Protein AF-A0A951E7Y8-F1 (afdb_monomer)

Structure (mmCIF, N/CA/C/O backbone):
data_AF-A0A951E7Y8-F1
#
_entry.id   AF-A0A951E7Y8-F1
#
loop_
_atom_site.group_PDB
_atom_site.id
_atom_site.type_symbol
_atom_site.label_atom_id
_atom_site.label_alt_id
_atom_site.label_comp_id
_atom_site.label_asym_id
_atom_site.label_entity_id
_atom_site.label_seq_id
_atom_site.pdbx_PDB_ins_code
_atom_site.Cartn_x
_atom_site.Cartn_y
_atom_site.Cartn_z
_atom_site.occupancy
_atom_site.B_iso_or_equiv
_atom_site.auth_seq_id
_atom_site.auth_comp_id
_atom_site.auth_asym_id
_atom_site.auth_atom_id
_atom_site.pdbx_PDB_model_num
ATOM 1 N N . MET A 1 1 ? 24.933 -18.096 -9.724 1.00 49.69 1 MET A N 1
ATOM 2 C CA . MET A 1 1 ? 23.967 -16.976 -9.674 1.00 49.69 1 MET A CA 1
ATOM 3 C C . MET A 1 1 ? 22.580 -17.485 -9.248 1.00 49.69 1 MET A C 1
ATOM 5 O O . MET A 1 1 ? 21.662 -17.447 -10.044 1.00 49.69 1 MET A O 1
ATOM 9 N N . GLY A 1 2 ? 22.419 -17.989 -8.014 1.00 56.19 2 GLY A N 1
ATOM 10 C CA . GLY A 1 2 ? 21.143 -18.559 -7.517 1.00 56.19 2 GLY A CA 1
ATOM 11 C C . GLY A 1 2 ? 20.686 -18.006 -6.159 1.00 56.19 2 GLY A C 1
ATOM 12 O O . GLY A 1 2 ? 19.796 -18.555 -5.524 1.00 56.19 2 GLY A O 1
ATOM 13 N N . GLY A 1 3 ? 21.329 -16.939 -5.671 1.00 62.78 3 GLY A N 1
ATOM 14 C CA . GLY A 1 3 ? 21.137 -16.443 -4.305 1.00 62.78 3 GLY A CA 1
ATOM 15 C C . GLY A 1 3 ? 20.035 -15.396 -4.125 1.00 62.78 3 GLY A C 1
ATOM 16 O O . GLY A 1 3 ? 19.672 -15.129 -2.991 1.00 62.78 3 GLY A O 1
ATOM 17 N N . ALA A 1 4 ? 19.508 -14.787 -5.189 1.00 76.19 4 ALA A N 1
ATOM 18 C CA . ALA A 1 4 ? 18.469 -13.753 -5.067 1.00 76.19 4 ALA A CA 1
ATOM 19 C C . ALA A 1 4 ? 17.049 -14.308 -5.266 1.00 76.19 4 ALA A C 1
ATOM 21 O O . ALA A 1 4 ? 16.083 -13.759 -4.743 1.00 76.19 4 ALA A O 1
ATOM 22 N N . GLU A 1 5 ? 16.917 -15.424 -5.985 1.00 86.62 5 GLU A N 1
ATOM 23 C CA . GLU A 1 5 ? 15.614 -15.971 -6.363 1.00 86.62 5 GLU A CA 1
ATOM 24 C C . GLU A 1 5 ? 14.845 -16.535 -5.160 1.00 86.62 5 GLU A C 1
ATOM 26 O O . GLU A 1 5 ? 13.651 -16.291 -5.012 1.00 86.62 5 GLU A O 1
ATOM 31 N N . TRP A 1 6 ? 15.523 -17.220 -4.233 1.00 89.56 6 TRP A N 1
ATOM 32 C CA . TRP A 1 6 ? 14.861 -17.762 -3.041 1.00 89.56 6 TRP A CA 1
ATOM 33 C C . TRP A 1 6 ? 14.281 -16.661 -2.142 1.00 89.56 6 TRP A C 1
ATOM 35 O O . TRP A 1 6 ? 13.209 -16.848 -1.572 1.00 89.56 6 TRP A O 1
ATOM 45 N N . VAL A 1 7 ? 14.947 -15.501 -2.045 1.00 87.81 7 VAL A N 1
ATOM 46 C CA . VAL A 1 7 ? 14.466 -14.348 -1.261 1.00 87.81 7 VAL A CA 1
ATOM 47 C C . VAL A 1 7 ? 13.130 -13.874 -1.818 1.00 87.81 7 VAL A C 1
ATOM 49 O O . VAL A 1 7 ? 12.181 -13.654 -1.067 1.00 87.81 7 VAL A O 1
ATOM 52 N N . HIS A 1 8 ? 13.043 -13.785 -3.143 1.00 89.00 8 HIS A N 1
ATOM 53 C CA . HIS A 1 8 ? 11.830 -13.416 -3.850 1.00 89.00 8 HIS A CA 1
ATOM 54 C C . HIS A 1 8 ? 10.674 -14.370 -3.511 1.00 89.00 8 HIS A C 1
ATOM 56 O O . HIS A 1 8 ? 9.619 -13.928 -3.054 1.00 89.00 8 HIS A O 1
ATOM 62 N N . TRP A 1 9 ? 10.892 -15.681 -3.634 1.00 92.88 9 TRP A N 1
ATOM 63 C CA . TRP A 1 9 ? 9.877 -16.687 -3.311 1.00 92.88 9 TRP A CA 1
ATOM 64 C C . TRP A 1 9 ? 9.439 -16.652 -1.844 1.00 92.88 9 TRP A C 1
ATOM 66 O O . TRP A 1 9 ? 8.253 -16.812 -1.553 1.00 92.88 9 TRP A O 1
ATOM 76 N N . VAL A 1 10 ? 10.364 -16.385 -0.916 1.00 93.06 10 VAL A N 1
ATOM 77 C CA . VAL A 1 10 ? 10.037 -16.216 0.506 1.00 93.06 10 VAL A CA 1
ATOM 78 C C . VAL A 1 10 ? 9.121 -15.010 0.714 1.00 93.06 10 VAL A C 1
ATOM 80 O O . VAL A 1 10 ? 8.080 -15.150 1.355 1.00 93.06 10 VAL A O 1
ATOM 83 N N . PHE A 1 11 ? 9.451 -13.844 0.151 1.00 92.12 11 PHE A N 1
ATOM 84 C CA . PHE A 1 11 ? 8.588 -12.665 0.268 1.00 92.12 11 PHE A CA 1
ATOM 85 C C . PHE A 1 11 ? 7.220 -12.884 -0.383 1.00 92.12 11 PHE A C 1
ATOM 87 O O . PHE A 1 11 ? 6.203 -12.567 0.233 1.00 92.12 11 PHE A O 1
ATOM 94 N N . ALA A 1 12 ? 7.177 -13.482 -1.576 1.00 93.94 12 ALA A N 1
ATOM 95 C CA . ALA A 1 12 ? 5.930 -13.815 -2.255 1.00 93.94 12 ALA A CA 1
ATOM 96 C C . ALA A 1 12 ? 5.050 -14.737 -1.395 1.00 93.94 12 ALA A C 1
ATOM 98 O O . ALA A 1 12 ? 3.864 -14.464 -1.208 1.00 93.94 12 ALA A O 1
ATOM 99 N N . GLY A 1 13 ? 5.636 -15.781 -0.797 1.00 95.38 13 GLY A N 1
ATOM 100 C CA . GLY A 1 13 ? 4.935 -16.690 0.112 1.00 95.38 13 GLY A CA 1
ATOM 101 C C . GLY A 1 13 ? 4.396 -15.984 1.359 1.00 95.38 13 GLY A C 1
ATOM 102 O O . GLY A 1 13 ? 3.241 -16.185 1.738 1.00 95.38 13 GLY A O 1
ATOM 103 N N . VAL A 1 14 ? 5.190 -15.097 1.965 1.00 95.81 14 VAL A N 1
ATOM 104 C CA . VAL A 1 14 ? 4.764 -14.292 3.120 1.00 95.81 14 VAL A CA 1
ATOM 105 C C . VAL A 1 14 ? 3.607 -13.356 2.749 1.00 95.81 14 VAL A C 1
ATOM 107 O O . VAL A 1 14 ? 2.625 -13.271 3.487 1.00 95.81 14 VAL A O 1
ATOM 110 N N . PHE A 1 15 ? 3.662 -12.692 1.594 1.00 95.56 15 PHE A N 1
ATOM 111 C CA . PHE A 1 15 ? 2.580 -11.821 1.127 1.00 95.56 15 PHE A CA 1
ATOM 112 C C . PHE A 1 15 ? 1.310 -12.579 0.739 1.00 95.56 15 PHE A C 1
ATOM 114 O O . PHE A 1 15 ? 0.202 -12.105 1.014 1.00 95.56 15 PHE A O 1
ATOM 121 N N . ALA A 1 16 ? 1.445 -13.777 0.173 1.00 96.19 16 ALA A N 1
ATOM 122 C CA . ALA A 1 16 ? 0.318 -14.663 -0.084 1.00 96.19 16 ALA A CA 1
ATOM 123 C C . ALA A 1 16 ? -0.354 -15.081 1.233 1.00 96.19 16 ALA A C 1
ATOM 125 O O . ALA A 1 16 ? -1.573 -14.969 1.366 1.00 96.19 16 ALA A O 1
ATOM 126 N N . ALA A 1 17 ? 0.434 -15.456 2.246 1.00 96.12 17 ALA A N 1
ATOM 127 C CA . ALA A 1 17 ? -0.079 -15.782 3.574 1.00 96.12 17 ALA A CA 1
ATOM 128 C C . ALA A 1 17 ? -0.795 -14.590 4.231 1.00 96.12 17 ALA A C 1
ATOM 130 O O . ALA A 1 17 ? -1.880 -14.761 4.787 1.00 96.12 17 ALA A O 1
ATOM 131 N N . LEU A 1 18 ? -0.245 -13.373 4.117 1.00 94.94 18 LEU A N 1
ATOM 132 C CA . LEU A 1 18 ? -0.911 -12.150 4.583 1.00 94.94 18 LEU A CA 1
ATOM 133 C C . LEU A 1 18 ? -2.242 -11.917 3.864 1.00 94.94 18 LEU A C 1
ATOM 135 O O . LEU A 1 18 ? -3.238 -11.595 4.507 1.00 94.94 18 LEU A O 1
ATOM 139 N N . THR A 1 19 ? -2.283 -12.127 2.550 1.00 95.25 19 THR A N 1
ATOM 140 C CA . THR A 1 19 ? -3.513 -11.990 1.762 1.00 95.25 19 THR A CA 1
ATOM 141 C C . THR A 1 19 ? -4.582 -12.965 2.247 1.00 95.25 19 THR A C 1
ATOM 143 O O . THR A 1 19 ? -5.705 -12.554 2.533 1.00 95.25 19 THR A O 1
ATOM 146 N N . ILE A 1 20 ? -4.225 -14.241 2.419 1.00 96.38 20 ILE A N 1
ATOM 147 C CA . ILE A 1 20 ? -5.130 -15.272 2.944 1.00 96.38 20 ILE A CA 1
ATOM 148 C C . ILE A 1 20 ? -5.607 -14.903 4.353 1.00 96.38 20 ILE A C 1
ATOM 150 O O . ILE A 1 20 ? -6.803 -14.967 4.634 1.00 96.38 20 ILE A O 1
ATOM 154 N N . PHE A 1 21 ? -4.700 -14.453 5.222 1.00 94.75 21 PHE A N 1
ATOM 155 C CA . PHE A 1 21 ? -5.030 -13.994 6.570 1.00 94.75 21 PHE A CA 1
ATOM 156 C C . PHE A 1 21 ? -6.072 -12.864 6.556 1.00 94.75 21 PHE A C 1
ATOM 158 O O . PHE A 1 21 ? -7.076 -12.942 7.270 1.00 94.75 21 PHE A O 1
ATOM 165 N N . TYR A 1 22 ? -5.885 -11.840 5.717 1.00 94.44 22 TYR A N 1
ATOM 166 C CA . TYR A 1 22 ? -6.836 -10.734 5.601 1.00 94.44 22 TYR A CA 1
ATOM 167 C C . TYR A 1 22 ? -8.172 -11.168 4.994 1.00 94.44 22 TYR A C 1
ATOM 169 O O . TYR A 1 22 ? -9.216 -10.724 5.468 1.00 94.44 22 TYR A O 1
ATOM 177 N N . LEU A 1 23 ? -8.173 -12.077 4.016 1.00 94.69 23 LEU A N 1
ATOM 178 C CA . LEU A 1 23 ? -9.404 -12.641 3.455 1.00 94.69 23 LEU A CA 1
ATOM 179 C C . LEU A 1 23 ? -10.211 -13.395 4.512 1.00 94.69 23 LEU A C 1
ATOM 181 O O . LEU A 1 23 ? -11.389 -13.095 4.704 1.00 94.69 23 LEU A O 1
ATOM 185 N N . ILE A 1 24 ? -9.577 -14.311 5.250 1.00 93.69 24 ILE A N 1
ATOM 186 C CA . ILE A 1 24 ? -10.216 -15.047 6.352 1.00 93.69 24 ILE A CA 1
ATOM 187 C C . ILE A 1 24 ? -10.829 -14.061 7.350 1.00 93.69 24 ILE A C 1
ATOM 189 O O . ILE A 1 24 ? -11.990 -14.192 7.738 1.00 93.69 24 ILE A O 1
ATOM 193 N N . ARG A 1 25 ? -10.079 -13.019 7.716 1.00 90.38 25 ARG A N 1
ATOM 194 C CA . ARG A 1 25 ? -10.555 -11.989 8.637 1.00 90.38 25 ARG A CA 1
ATOM 195 C C . ARG A 1 25 ? -11.757 -11.214 8.093 1.00 90.38 25 ARG A C 1
ATOM 197 O O . ARG A 1 25 ? -12.677 -10.935 8.858 1.00 90.38 25 ARG A O 1
ATOM 204 N N . ILE A 1 26 ? -11.794 -10.902 6.798 1.00 92.06 26 ILE A N 1
ATOM 205 C CA . ILE A 1 26 ? -12.942 -10.249 6.149 1.00 92.06 26 ILE A CA 1
ATOM 206 C C . ILE A 1 26 ? -14.187 -11.143 6.187 1.00 92.06 26 ILE A C 1
ATOM 208 O O . ILE A 1 26 ? -15.278 -10.621 6.403 1.00 92.06 26 ILE A O 1
ATOM 212 N N . PHE A 1 27 ? -14.036 -12.459 5.999 1.00 92.06 27 PHE A N 1
ATOM 213 C CA . PHE A 1 27 ? -15.153 -13.412 6.039 1.00 92.06 27 PHE A CA 1
ATOM 214 C C . PHE A 1 27 ? -15.697 -13.649 7.450 1.00 92.06 27 PHE A C 1
ATOM 216 O O . PHE A 1 27 ? -16.894 -13.870 7.609 1.00 92.06 27 PHE A O 1
ATOM 223 N N . ILE A 1 28 ? -14.837 -13.587 8.468 1.00 89.50 28 ILE A N 1
ATOM 224 C CA . ILE A 1 28 ? -15.242 -13.745 9.874 1.00 89.50 28 ILE A CA 1
ATOM 225 C C . ILE A 1 28 ? -15.821 -12.438 10.443 1.00 89.50 28 ILE A C 1
ATOM 227 O O . ILE A 1 28 ? -16.635 -12.466 11.364 1.00 89.50 28 ILE A O 1
ATOM 231 N N . SER A 1 29 ? -15.410 -11.282 9.915 1.00 86.25 29 SER A N 1
ATOM 232 C CA . SER A 1 29 ? -15.839 -9.978 10.427 1.00 86.25 29 SER A CA 1
ATOM 233 C C . SER A 1 29 ? -17.273 -9.641 10.031 1.00 86.25 29 SER A C 1
ATOM 235 O O . SER A 1 29 ? -17.658 -9.741 8.866 1.00 86.25 29 SER A O 1
ATOM 237 N N . GLU A 1 30 ? -18.047 -9.129 10.989 1.00 84.62 30 GLU A N 1
ATOM 238 C CA . GLU A 1 30 ? -19.410 -8.678 10.721 1.00 84.62 30 GLU A CA 1
ATOM 239 C C . GLU A 1 30 ? -19.445 -7.532 9.687 1.00 84.62 30 GLU A C 1
ATOM 241 O O . GLU A 1 30 ? -18.590 -6.623 9.705 1.00 84.62 30 GLU A O 1
ATOM 246 N N . PRO A 1 31 ? -20.437 -7.536 8.774 1.00 84.06 31 PRO A N 1
ATOM 247 C CA . PRO A 1 31 ? -20.663 -6.432 7.851 1.00 84.06 31 PRO A CA 1
ATOM 248 C C . PRO A 1 31 ? -20.855 -5.101 8.591 1.00 84.06 31 PRO A C 1
ATOM 250 O O . PRO A 1 31 ? -21.563 -5.029 9.586 1.00 84.06 31 PRO A O 1
ATOM 253 N N . GLY A 1 32 ? -20.241 -4.027 8.086 1.00 78.19 32 GLY A N 1
ATOM 254 C CA . GLY A 1 32 ? -20.407 -2.671 8.632 1.00 78.19 32 GLY A CA 1
ATOM 255 C C . GLY A 1 32 ? -19.366 -2.248 9.673 1.00 78.19 32 GLY A C 1
ATOM 256 O O . GLY A 1 32 ? -19.301 -1.069 10.022 1.00 78.19 32 GLY A O 1
ATOM 257 N N . THR A 1 33 ? -18.488 -3.148 10.120 1.00 80.88 33 THR A N 1
ATOM 258 C CA . THR A 1 33 ? -17.395 -2.766 11.023 1.00 80.88 33 THR A CA 1
ATOM 259 C C . THR A 1 33 ? -16.352 -1.898 10.305 1.00 80.88 33 THR A C 1
ATOM 261 O O . THR A 1 33 ? -15.910 -2.182 9.190 1.00 80.88 33 THR A O 1
ATOM 264 N N . SER A 1 34 ? -15.896 -0.830 10.969 1.00 76.88 34 SER A N 1
ATOM 265 C CA . SER A 1 34 ? -14.835 0.061 10.461 1.00 76.88 34 SER A CA 1
ATOM 266 C C . SER A 1 34 ? -13.518 -0.678 10.156 1.00 76.88 34 SER A C 1
ATOM 268 O O . SER A 1 34 ? -12.715 -0.185 9.359 1.00 76.88 34 SER A O 1
ATOM 270 N N . ALA A 1 35 ? -13.293 -1.835 10.789 1.00 83.12 35 ALA A N 1
ATOM 271 C CA . ALA A 1 35 ? -12.119 -2.683 10.596 1.00 83.12 35 ALA A CA 1
ATOM 272 C C . ALA A 1 35 ? -12.106 -3.366 9.221 1.00 83.12 35 ALA A C 1
ATOM 274 O O . ALA A 1 35 ? -11.055 -3.433 8.590 1.00 83.12 35 ALA A O 1
ATOM 275 N N . ARG A 1 36 ? -13.276 -3.759 8.699 1.00 87.31 36 ARG A N 1
ATOM 276 C CA . ARG A 1 36 ? -13.382 -4.487 7.429 1.00 87.31 36 ARG A CA 1
ATOM 277 C C . ARG A 1 36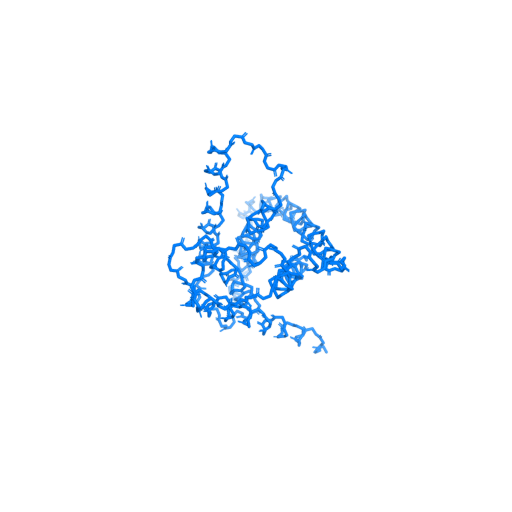 ? -12.766 -3.723 6.258 1.00 87.31 36 ARG A C 1
ATOM 279 O O . ARG A 1 36 ? -12.064 -4.312 5.450 1.00 87.31 36 ARG A O 1
ATOM 286 N N . GLY A 1 37 ? -12.977 -2.408 6.178 1.00 88.88 37 GLY A N 1
ATOM 287 C CA . GLY A 1 37 ? -12.389 -1.590 5.109 1.00 88.88 37 GLY A CA 1
ATOM 288 C C . GLY A 1 37 ? -10.858 -1.512 5.169 1.00 88.88 37 GLY A C 1
ATOM 289 O O . GLY A 1 37 ? -10.205 -1.446 4.133 1.00 88.88 37 GLY A O 1
ATOM 290 N N . VAL A 1 38 ? -10.287 -1.547 6.376 1.00 89.44 38 VAL A N 1
ATOM 291 C CA . VAL A 1 38 ? -8.832 -1.584 6.588 1.00 89.44 38 VAL A CA 1
ATOM 292 C C . VAL A 1 38 ? -8.279 -2.945 6.176 1.00 89.44 38 VAL A C 1
ATOM 294 O O . VAL A 1 38 ? -7.293 -2.997 5.448 1.00 89.44 38 VAL A O 1
ATOM 297 N N . ASP A 1 39 ? -8.941 -4.029 6.581 1.00 92.31 39 ASP A N 1
ATOM 298 C CA . ASP A 1 39 ? -8.532 -5.393 6.236 1.00 92.31 39 ASP A CA 1
ATOM 299 C C . ASP A 1 39 ? -8.612 -5.640 4.721 1.00 92.31 39 ASP A C 1
ATOM 301 O O . ASP A 1 39 ? -7.697 -6.226 4.150 1.00 92.31 39 ASP A O 1
ATOM 305 N N . VAL A 1 40 ? -9.644 -5.111 4.048 1.00 93.50 40 VAL A N 1
ATOM 306 C CA . VAL A 1 40 ? -9.754 -5.132 2.577 1.00 93.50 40 VAL A CA 1
ATOM 307 C C . VAL A 1 40 ? -8.583 -4.397 1.936 1.00 93.50 40 VAL A C 1
ATOM 309 O O . VAL A 1 40 ? -7.928 -4.959 1.065 1.00 93.50 40 VAL A O 1
ATOM 312 N N . ALA A 1 41 ? -8.279 -3.170 2.371 1.00 92.31 41 ALA A N 1
ATOM 313 C CA . ALA A 1 41 ? -7.173 -2.405 1.798 1.00 92.31 41 ALA A CA 1
ATOM 314 C C . ALA A 1 41 ? -5.824 -3.123 1.977 1.00 92.31 41 ALA A C 1
ATOM 316 O O . ALA A 1 41 ? -5.030 -3.168 1.041 1.00 92.31 41 ALA A O 1
ATOM 317 N N . ARG A 1 42 ? -5.586 -3.737 3.144 1.00 93.88 42 ARG A N 1
ATOM 318 C CA . ARG A 1 42 ? -4.366 -4.515 3.411 1.00 93.88 42 ARG A CA 1
ATOM 319 C C . ARG A 1 42 ? -4.292 -5.790 2.586 1.00 93.88 42 ARG A C 1
ATOM 321 O O . ARG A 1 42 ? -3.231 -6.073 2.047 1.00 93.88 42 ARG A O 1
ATOM 328 N N . GLY A 1 43 ? -5.400 -6.519 2.458 1.00 94.88 43 GLY A N 1
ATOM 329 C CA . GLY A 1 43 ? -5.477 -7.712 1.618 1.00 94.88 43 GLY A CA 1
ATOM 330 C C . GLY A 1 43 ? -5.245 -7.395 0.140 1.00 94.88 43 GLY A C 1
ATOM 331 O O . GLY A 1 43 ? -4.482 -8.089 -0.521 1.00 94.88 43 GLY A O 1
ATOM 332 N N . VAL A 1 44 ? -5.838 -6.310 -0.370 1.00 95.00 44 VAL A N 1
ATOM 333 C CA . VAL A 1 44 ? -5.603 -5.834 -1.745 1.00 95.00 44 VAL A CA 1
ATOM 334 C C . VAL A 1 44 ? -4.144 -5.419 -1.935 1.00 95.00 44 VAL A C 1
ATOM 336 O O . VAL A 1 44 ? -3.532 -5.783 -2.934 1.00 95.00 44 VAL A O 1
ATOM 339 N N . MET A 1 45 ? -3.567 -4.704 -0.965 1.00 94.50 45 MET A N 1
ATOM 340 C CA . MET A 1 45 ? -2.162 -4.303 -1.001 1.00 94.50 45 MET A CA 1
ATOM 341 C C . MET A 1 45 ? -1.230 -5.513 -1.009 1.00 94.50 45 MET A C 1
ATOM 343 O O . MET A 1 45 ? -0.414 -5.620 -1.917 1.00 94.50 45 MET A O 1
ATOM 347 N N . SER A 1 46 ? -1.385 -6.459 -0.079 1.00 95.12 46 SER A N 1
ATOM 348 C CA . SER A 1 46 ? -0.561 -7.673 -0.048 1.00 95.12 46 SER A CA 1
ATOM 349 C C . SER A 1 46 ? -0.726 -8.519 -1.307 1.00 95.12 46 SER A C 1
ATOM 351 O O . SER A 1 46 ? 0.256 -9.076 -1.785 1.00 95.12 46 SER A O 1
ATOM 353 N N . LEU A 1 47 ? -1.927 -8.581 -1.883 1.00 95.50 47 LEU A N 1
ATOM 354 C CA . LEU A 1 47 ? -2.155 -9.309 -3.127 1.00 95.50 47 LEU A CA 1
ATOM 355 C C . LEU A 1 47 ? -1.447 -8.644 -4.314 1.00 95.50 47 LEU A C 1
ATOM 357 O O . LEU A 1 47 ? -0.813 -9.338 -5.103 1.00 95.50 47 LEU A O 1
ATOM 361 N N . GLY A 1 48 ? -1.490 -7.313 -4.414 1.00 93.44 48 GLY A N 1
ATOM 362 C CA . GLY A 1 48 ? -0.735 -6.590 -5.440 1.00 93.44 48 GLY A CA 1
ATOM 363 C C . GLY A 1 48 ? 0.775 -6.801 -5.309 1.00 93.44 48 GLY A C 1
ATOM 364 O O . GLY A 1 48 ? 1.455 -6.932 -6.321 1.00 93.44 48 GLY A O 1
ATOM 365 N N . MET A 1 49 ? 1.289 -6.916 -4.079 1.00 94.94 49 MET A N 1
ATOM 366 C CA . MET A 1 49 ? 2.692 -7.276 -3.835 1.00 94.94 49 MET A CA 1
ATOM 367 C C . MET A 1 49 ? 3.016 -8.667 -4.400 1.00 94.94 49 MET A C 1
ATOM 369 O O . MET A 1 49 ? 4.018 -8.837 -5.091 1.00 94.94 49 MET A O 1
ATOM 373 N N . VAL A 1 50 ? 2.152 -9.662 -4.171 1.00 95.12 50 VAL A N 1
ATOM 374 C CA . VAL A 1 50 ? 2.322 -10.999 -4.770 1.00 95.12 50 VAL A CA 1
ATOM 375 C C . VAL A 1 50 ? 2.316 -10.922 -6.296 1.00 95.12 50 VAL A C 1
ATOM 377 O O . VAL A 1 50 ? 3.180 -11.529 -6.921 1.00 95.12 50 VAL A O 1
ATOM 380 N N . ALA A 1 51 ? 1.391 -10.162 -6.890 1.00 93.12 51 ALA A N 1
ATOM 381 C CA . ALA A 1 51 ? 1.287 -10.019 -8.343 1.00 93.12 51 ALA A CA 1
ATOM 382 C C . ALA A 1 51 ? 2.545 -9.385 -8.963 1.00 93.12 51 ALA A C 1
ATOM 384 O O . ALA A 1 51 ? 3.017 -9.838 -10.004 1.00 93.1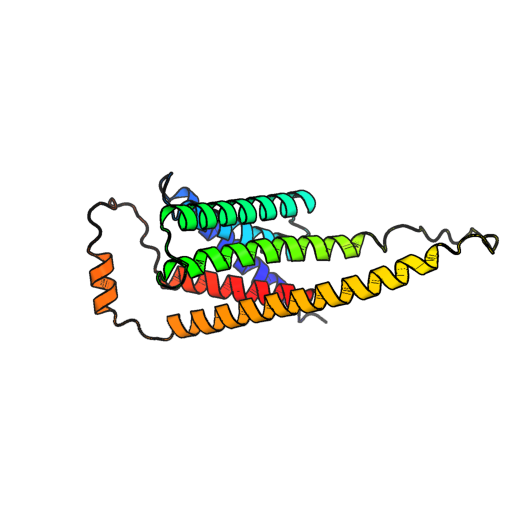2 51 ALA A O 1
ATOM 385 N N . MET A 1 52 ? 3.133 -8.383 -8.299 1.00 91.38 52 MET A N 1
ATOM 386 C CA . MET A 1 52 ? 4.402 -7.784 -8.734 1.00 91.38 52 MET A CA 1
ATOM 387 C C . MET A 1 52 ? 5.581 -8.747 -8.633 1.00 91.38 52 MET A C 1
ATOM 389 O O . MET A 1 52 ? 6.494 -8.688 -9.453 1.00 91.38 52 MET A O 1
ATOM 393 N N . MET A 1 53 ? 5.570 -9.614 -7.623 1.00 90.12 53 MET A N 1
ATOM 394 C CA . MET A 1 53 ? 6.636 -10.581 -7.401 1.00 90.12 53 MET A CA 1
ATOM 395 C C . MET A 1 53 ? 6.556 -11.764 -8.365 1.00 90.12 53 MET A C 1
ATOM 397 O O . MET A 1 53 ? 7.533 -12.155 -9.000 1.00 90.12 53 MET A O 1
ATOM 401 N N . VAL A 1 54 ? 5.363 -12.322 -8.526 1.00 92.31 54 VAL A N 1
ATOM 402 C CA . VAL A 1 54 ? 5.155 -13.532 -9.313 1.00 92.31 54 VAL A CA 1
ATOM 403 C C . VAL A 1 54 ? 4.260 -13.208 -10.509 1.00 92.31 54 VAL A C 1
ATOM 405 O O . VAL A 1 54 ? 3.084 -13.577 -10.516 1.00 92.31 54 VAL A O 1
ATOM 408 N N . PRO A 1 55 ? 4.800 -12.553 -11.558 1.00 87.00 55 PRO A N 1
ATOM 409 C CA . PRO A 1 55 ? 4.010 -12.127 -12.716 1.00 87.00 55 PRO A CA 1
ATOM 410 C C . PRO A 1 55 ? 3.385 -13.308 -13.473 1.00 87.00 55 PRO A C 1
ATOM 412 O O . PRO A 1 55 ? 2.422 -13.137 -14.209 1.00 87.00 55 PRO A O 1
ATOM 415 N N . GLN A 1 56 ? 3.908 -14.523 -13.276 1.00 87.75 56 GLN A N 1
ATOM 416 C CA . GLN A 1 56 ? 3.377 -15.768 -13.842 1.00 87.75 56 GLN A CA 1
ATOM 417 C C . GLN A 1 56 ? 1.991 -16.141 -13.290 1.00 87.75 56 GLN A C 1
ATOM 419 O O . GLN A 1 56 ? 1.266 -16.890 -13.936 1.00 87.75 56 GLN A O 1
ATOM 424 N N . ILE A 1 57 ? 1.637 -15.647 -12.100 1.00 85.12 57 ILE A N 1
ATOM 425 C CA . ILE A 1 57 ? 0.364 -15.922 -11.416 1.00 85.12 57 ILE A CA 1
ATOM 426 C C . ILE A 1 57 ? -0.500 -14.646 -11.393 1.00 85.12 57 ILE A C 1
ATOM 428 O O . ILE A 1 57 ? -1.463 -14.553 -10.634 1.00 85.12 57 ILE A O 1
ATOM 432 N N . ASP A 1 58 ? -0.160 -13.630 -12.195 1.00 86.75 58 ASP A N 1
ATOM 433 C CA . ASP A 1 58 ? -0.931 -12.392 -12.218 1.00 86.75 58 ASP A CA 1
ATOM 434 C C . ASP A 1 58 ? -2.334 -12.650 -12.790 1.00 86.75 58 ASP A C 1
ATOM 436 O O . ASP A 1 58 ? -2.510 -13.035 -13.947 1.00 86.75 58 ASP A O 1
ATOM 440 N N . LEU A 1 59 ? -3.345 -12.475 -11.938 1.00 86.38 59 LEU A N 1
ATOM 441 C CA . LEU A 1 59 ? -4.745 -12.762 -12.252 1.00 86.38 59 LEU A CA 1
ATOM 442 C C . LEU A 1 59 ? -5.402 -11.645 -13.070 1.00 86.38 59 LEU A C 1
ATOM 444 O O . LEU A 1 59 ? -6.482 -11.849 -13.626 1.00 86.38 59 LEU A O 1
ATOM 448 N N . LEU A 1 60 ? -4.807 -10.448 -13.089 1.00 89.38 60 LEU A N 1
ATOM 449 C CA . LEU A 1 60 ? -5.426 -9.235 -13.613 1.00 89.38 60 LEU A CA 1
ATOM 450 C C . LEU A 1 60 ? -4.467 -8.493 -14.552 1.00 89.38 60 LEU A C 1
ATOM 452 O O . LEU A 1 60 ? -3.278 -8.385 -14.269 1.00 89.38 60 LEU A O 1
ATOM 456 N N . PRO A 1 61 ? -4.970 -7.883 -15.640 1.00 89.69 61 PRO A N 1
ATOM 457 C CA . PRO A 1 61 ? -4.174 -6.945 -16.419 1.00 89.69 61 PRO A CA 1
ATOM 458 C C . PRO A 1 61 ? -3.647 -5.803 -15.539 1.00 89.69 61 PRO A C 1
ATOM 460 O O . PRO A 1 61 ? -4.361 -5.291 -14.675 1.00 89.69 61 PRO A O 1
ATOM 463 N N . ARG A 1 62 ? -2.428 -5.323 -15.810 1.00 87.50 62 ARG A N 1
ATOM 464 C CA . ARG A 1 62 ? -1.784 -4.238 -15.037 1.00 87.50 62 ARG A CA 1
ATOM 465 C C . ARG A 1 62 ? -2.655 -2.986 -14.883 1.00 87.50 62 ARG A C 1
ATOM 467 O O . ARG A 1 62 ? -2.669 -2.372 -13.820 1.00 87.50 62 ARG A O 1
ATOM 474 N N . VAL A 1 63 ? -3.416 -2.627 -15.917 1.00 88.56 63 VAL A N 1
ATOM 475 C CA . VAL A 1 63 ? -4.346 -1.483 -15.878 1.00 88.56 63 VAL A CA 1
ATOM 476 C C . VAL A 1 63 ? -5.443 -1.700 -14.829 1.00 88.56 63 VAL A C 1
ATOM 478 O O . VAL A 1 63 ? -5.794 -0.776 -14.100 1.00 88.56 63 VAL A O 1
ATOM 481 N N . CYS A 1 64 ? -5.949 -2.927 -14.688 1.00 93.75 64 CYS A N 1
ATOM 482 C CA . CYS A 1 64 ? -6.939 -3.262 -13.667 1.00 93.75 64 CYS A CA 1
ATOM 483 C C . CYS A 1 64 ? -6.356 -3.115 -12.257 1.00 93.75 64 CYS A C 1
ATOM 485 O O . CYS A 1 64 ? -7.029 -2.564 -11.387 1.00 93.75 64 CYS A O 1
ATOM 487 N N . TRP A 1 65 ? -5.100 -3.526 -12.041 1.00 92.88 65 TRP A N 1
ATOM 488 C CA . TRP A 1 65 ? -4.398 -3.292 -10.775 1.00 92.88 65 TRP A CA 1
ATOM 489 C C . TRP A 1 65 ? -4.256 -1.806 -10.457 1.00 92.88 65 TRP A C 1
ATOM 491 O O . TRP A 1 65 ? -4.604 -1.380 -9.357 1.00 92.88 65 TRP A O 1
ATOM 501 N N . GLN A 1 66 ? -3.807 -1.001 -11.422 1.00 91.69 66 GLN A N 1
ATOM 502 C CA . GLN A 1 66 ? -3.684 0.449 -11.249 1.00 91.69 66 GLN A CA 1
ATOM 503 C C . GLN A 1 66 ? -5.025 1.081 -10.864 1.00 91.69 66 GLN A C 1
ATOM 505 O O . GLN A 1 66 ? -5.096 1.810 -9.876 1.00 91.69 66 GLN A O 1
ATOM 510 N N . LEU A 1 67 ? -6.100 0.757 -11.589 1.00 93.56 67 LEU A N 1
ATOM 511 C CA . LEU A 1 67 ? -7.443 1.259 -11.290 1.00 93.56 67 LEU A CA 1
ATOM 512 C C . LEU A 1 67 ? -7.921 0.828 -9.901 1.00 93.56 67 LEU A C 1
ATOM 514 O O . LEU A 1 67 ? -8.495 1.640 -9.175 1.00 93.56 67 LEU A O 1
ATOM 518 N N . LEU A 1 68 ? -7.651 -0.419 -9.504 1.00 93.81 68 LEU A N 1
ATOM 519 C CA . LEU A 1 68 ? -7.992 -0.924 -8.178 1.00 93.81 68 LEU A CA 1
ATOM 520 C C . LEU A 1 68 ? -7.261 -0.139 -7.079 1.00 93.81 68 LEU A C 1
ATOM 522 O O . LEU A 1 68 ? -7.895 0.317 -6.127 1.00 93.81 68 LEU A O 1
ATOM 526 N N . PHE A 1 69 ? -5.952 0.083 -7.219 1.00 92.44 69 PHE A N 1
ATOM 527 C CA . PHE A 1 69 ? -5.170 0.843 -6.240 1.00 92.44 69 PHE A CA 1
ATOM 528 C C . PHE A 1 69 ? -5.548 2.325 -6.196 1.00 92.44 69 PHE A C 1
ATOM 530 O O . PHE A 1 69 ? -5.662 2.882 -5.103 1.00 92.44 69 PHE A O 1
ATOM 537 N N . VAL A 1 70 ? -5.828 2.950 -7.344 1.00 93.75 70 VAL A N 1
ATOM 538 C CA . VAL A 1 70 ? -6.366 4.319 -7.412 1.00 93.75 70 VAL A CA 1
ATOM 539 C C . VAL A 1 70 ? -7.715 4.399 -6.701 1.00 93.75 70 VAL A C 1
ATOM 541 O O . VAL A 1 70 ? -7.936 5.314 -5.909 1.00 93.75 70 VAL A O 1
ATOM 544 N N . MET A 1 71 ? -8.604 3.428 -6.922 1.00 93.38 71 MET A N 1
ATOM 545 C CA . MET A 1 71 ? -9.907 3.374 -6.260 1.00 93.38 71 MET A CA 1
ATOM 546 C C . MET A 1 71 ? -9.760 3.232 -4.739 1.00 93.38 71 MET A C 1
ATOM 548 O O . MET A 1 71 ? -10.419 3.955 -3.991 1.00 93.38 71 MET A O 1
ATOM 552 N N . VAL A 1 72 ? -8.868 2.353 -4.266 1.00 92.25 72 VAL A N 1
ATOM 553 C CA . VAL A 1 72 ? -8.595 2.166 -2.831 1.00 92.25 72 VAL A CA 1
ATOM 554 C C . VAL A 1 72 ? -7.988 3.429 -2.215 1.00 92.25 72 VAL A C 1
ATOM 556 O O . VAL A 1 72 ? -8.480 3.900 -1.187 1.00 92.25 72 VAL A O 1
ATOM 559 N N . ALA A 1 73 ? -6.970 4.022 -2.843 1.00 90.88 73 ALA A N 1
ATOM 560 C CA . ALA A 1 73 ? -6.343 5.255 -2.370 1.00 90.88 73 ALA A CA 1
ATOM 561 C C . ALA A 1 73 ? -7.342 6.423 -2.353 1.00 90.88 73 ALA A C 1
ATOM 563 O O . ALA A 1 73 ? -7.425 7.158 -1.367 1.00 90.88 73 ALA A O 1
ATOM 564 N N . GLY A 1 74 ? -8.160 6.557 -3.399 1.00 92.38 74 GLY A N 1
ATOM 565 C CA . GLY A 1 74 ? -9.233 7.546 -3.488 1.00 92.38 74 GLY A CA 1
ATOM 566 C C . GLY A 1 74 ? -10.293 7.360 -2.402 1.00 92.38 74 GLY A C 1
ATOM 567 O O . GLY A 1 74 ? -10.678 8.326 -1.744 1.00 92.38 74 GLY A O 1
ATOM 568 N N . TYR A 1 75 ? -10.709 6.121 -2.135 1.00 92.56 75 TYR A N 1
ATOM 569 C CA . TYR A 1 75 ? -11.634 5.802 -1.047 1.00 92.56 75 TYR A CA 1
ATOM 570 C C . TYR A 1 75 ? -11.063 6.179 0.328 1.00 92.56 75 TYR A C 1
ATOM 572 O O . TYR A 1 75 ? -11.739 6.842 1.122 1.00 92.56 75 TYR A O 1
ATOM 580 N N . VAL A 1 76 ? -9.808 5.808 0.608 1.00 90.31 76 VAL A N 1
ATOM 581 C CA . VAL A 1 76 ? -9.122 6.161 1.862 1.00 90.31 76 VAL A CA 1
ATOM 582 C C . VAL A 1 76 ? -8.994 7.683 1.988 1.00 90.31 76 VAL A C 1
ATOM 584 O O . VAL A 1 76 ? -9.322 8.233 3.038 1.00 90.31 76 VAL A O 1
ATOM 587 N N . THR A 1 77 ? -8.635 8.378 0.907 1.00 90.81 77 THR A N 1
ATOM 588 C CA . THR A 1 77 ? -8.551 9.849 0.837 1.00 90.81 77 THR A CA 1
ATOM 589 C C . THR A 1 77 ? -9.891 10.504 1.150 1.00 90.81 77 THR A C 1
ATOM 591 O O . THR A 1 77 ? -9.983 11.344 2.044 1.00 90.81 77 THR A O 1
ATOM 594 N N . ALA A 1 78 ? -10.964 10.075 0.485 1.00 91.56 78 ALA A N 1
ATOM 595 C CA . ALA A 1 78 ? -12.308 10.587 0.725 1.00 91.56 78 ALA A CA 1
ATOM 596 C C . ALA A 1 78 ? -12.748 10.358 2.179 1.00 91.56 78 ALA A C 1
ATOM 598 O O . ALA A 1 78 ? -13.376 11.226 2.790 1.00 91.56 78 ALA A O 1
ATOM 599 N N . ARG A 1 79 ? -12.391 9.213 2.770 1.00 87.75 79 ARG A N 1
ATOM 600 C CA . ARG A 1 79 ? -12.658 8.915 4.182 1.00 87.75 79 ARG A CA 1
ATOM 601 C C . ARG A 1 79 ? -11.888 9.843 5.124 1.00 87.75 79 ARG A C 1
ATOM 603 O O . ARG A 1 79 ? -12.495 10.363 6.062 1.00 87.75 79 ARG A O 1
ATOM 610 N N . LEU A 1 80 ? -10.595 10.061 4.873 1.00 86.69 80 LEU A N 1
ATOM 611 C CA . LEU A 1 80 ? -9.741 10.981 5.634 1.00 86.69 80 LEU A CA 1
ATOM 612 C C . LEU A 1 80 ? -10.325 12.409 5.580 1.00 86.69 80 LEU A C 1
ATOM 614 O O . LEU A 1 80 ? -10.515 13.035 6.623 1.00 86.69 80 LEU A O 1
ATOM 618 N N . ILE A 1 81 ? -10.721 12.883 4.392 1.00 88.69 81 ILE A N 1
ATOM 619 C CA . ILE A 1 81 ? -11.339 14.206 4.190 1.00 88.69 81 ILE A CA 1
ATOM 620 C C . ILE A 1 81 ? -12.676 14.314 4.930 1.00 88.69 81 ILE A C 1
ATOM 622 O O . ILE A 1 81 ? -12.888 15.263 5.681 1.00 88.69 81 ILE A O 1
ATOM 626 N N . ARG A 1 82 ? -13.578 13.333 4.786 1.00 89.62 82 ARG A N 1
ATOM 627 C CA . ARG A 1 82 ? -14.877 13.340 5.488 1.00 89.62 82 ARG A CA 1
ATOM 628 C C . ARG A 1 82 ? -14.707 13.391 7.005 1.00 89.62 82 ARG A C 1
ATOM 630 O O . ARG A 1 82 ? -15.494 14.044 7.685 1.00 89.62 82 ARG A O 1
ATOM 637 N N . ARG A 1 83 ? -13.700 12.700 7.546 1.00 84.12 83 ARG A N 1
ATOM 638 C CA . ARG A 1 83 ? -13.371 12.759 8.977 1.00 84.12 83 ARG A CA 1
ATOM 639 C C . ARG A 1 83 ? -12.857 14.129 9.377 1.00 84.12 83 ARG A C 1
ATOM 641 O O . ARG A 1 83 ? -13.324 14.668 10.376 1.00 84.12 83 ARG A O 1
ATOM 648 N N . TRP A 1 84 ? -11.945 14.693 8.595 1.00 85.25 84 TRP A N 1
ATOM 649 C CA . TRP A 1 84 ? -11.428 16.034 8.835 1.00 85.25 84 TRP A CA 1
ATOM 650 C C . TRP A 1 84 ? -12.560 17.073 8.860 1.00 85.25 84 TRP A C 1
ATOM 652 O O . TRP A 1 84 ? -12.697 17.794 9.845 1.00 85.25 84 TRP A O 1
ATOM 662 N N . LEU A 1 85 ? -13.457 17.040 7.868 1.00 90.31 85 LEU A N 1
ATOM 663 C CA . LEU A 1 85 ? -14.624 17.925 7.787 1.00 90.31 85 LEU A CA 1
ATOM 664 C C . LEU A 1 85 ? -15.592 17.763 8.968 1.00 90.31 85 LEU A C 1
ATOM 666 O O . LEU A 1 85 ? -16.113 18.753 9.466 1.00 90.31 85 LEU A O 1
ATOM 670 N N . ARG A 1 86 ? -15.843 16.530 9.433 1.00 87.50 86 ARG A N 1
ATOM 671 C CA . ARG A 1 86 ? -16.757 16.290 10.566 1.00 87.50 86 ARG A CA 1
ATOM 672 C C . ARG A 1 86 ? -16.187 16.717 11.908 1.00 87.50 86 ARG A C 1
ATOM 674 O O . ARG A 1 86 ? -16.946 17.110 12.783 1.00 87.50 86 ARG A O 1
ATOM 681 N N . THR A 1 87 ? -14.885 16.539 12.102 1.00 82.69 87 THR A N 1
ATOM 682 C CA . THR A 1 87 ? -14.288 16.651 13.438 1.00 82.69 87 THR A CA 1
ATOM 683 C C . THR A 1 87 ? -13.654 18.018 13.667 1.00 82.69 87 THR A C 1
ATOM 685 O O . THR A 1 87 ? -13.416 18.370 14.816 1.00 82.69 87 THR A O 1
ATOM 688 N N . GLY A 1 88 ? -13.329 18.774 12.608 1.00 80.19 88 GLY A N 1
ATOM 689 C CA . GLY A 1 88 ? -12.669 20.087 12.688 1.00 80.19 88 GLY A CA 1
ATOM 690 C C . GLY A 1 88 ? -11.260 20.069 13.305 1.00 80.19 88 GLY A C 1
ATOM 691 O O . GLY A 1 88 ? -10.507 21.027 13.171 1.00 80.19 88 GLY A O 1
ATOM 692 N N . GLN A 1 89 ? -10.867 18.974 13.957 1.00 72.00 89 GLN A N 1
ATOM 693 C CA . GLN A 1 89 ? -9.552 18.773 14.537 1.00 72.00 89 GLN A CA 1
ATOM 694 C C . GLN A 1 89 ? -8.559 18.317 13.469 1.00 72.00 89 GLN A C 1
ATOM 696 O O . GLN A 1 89 ? -8.690 17.239 12.879 1.00 72.00 89 GLN A O 1
ATOM 701 N N . LEU A 1 90 ? -7.517 19.127 13.268 1.00 61.09 90 LEU A N 1
ATOM 702 C CA . LEU A 1 90 ? -6.320 18.705 12.556 1.00 61.09 90 LEU A CA 1
ATOM 703 C C . LEU A 1 90 ? -5.676 17.525 13.298 1.00 61.09 90 LEU A C 1
ATOM 705 O O . LEU A 1 90 ? -5.260 17.666 14.442 1.00 61.09 90 LEU A O 1
ATOM 709 N N . TRP A 1 91 ? -5.627 16.385 12.605 1.00 58.69 91 TRP A N 1
ATOM 710 C CA . TRP A 1 91 ? -4.726 15.216 12.610 1.00 58.69 91 TRP A CA 1
ATOM 711 C C . TRP A 1 91 ? -3.735 14.929 13.757 1.00 58.69 91 TRP A C 1
ATOM 713 O O . TRP A 1 91 ? -3.364 13.769 13.920 1.00 58.69 91 TRP A O 1
ATOM 723 N N . LEU A 1 92 ? -3.283 15.902 14.546 1.00 56.75 92 LEU A N 1
ATOM 724 C CA . LEU A 1 92 ? -2.165 15.733 15.474 1.00 56.75 92 LEU A CA 1
ATOM 725 C C . LEU A 1 92 ? -2.501 14.955 16.754 1.00 56.75 92 LEU A C 1
ATOM 727 O O . LEU A 1 92 ? -1.603 14.349 17.329 1.00 56.75 92 LEU A O 1
ATOM 731 N N . ALA A 1 93 ? -3.754 14.941 17.215 1.00 57.50 93 ALA A N 1
ATOM 732 C CA . ALA A 1 93 ? -4.039 14.460 18.571 1.00 57.50 93 ALA A CA 1
ATOM 733 C C . ALA A 1 93 ? -4.403 12.967 18.679 1.00 57.50 93 ALA A C 1
ATOM 735 O O . ALA A 1 93 ? -4.286 12.402 19.766 1.00 57.50 93 ALA A O 1
ATOM 736 N N . LYS A 1 94 ? -4.855 12.302 17.600 1.00 64.75 94 LYS A N 1
ATOM 737 C CA . LYS A 1 94 ? -5.409 10.938 17.708 1.00 64.75 94 LYS A CA 1
ATOM 738 C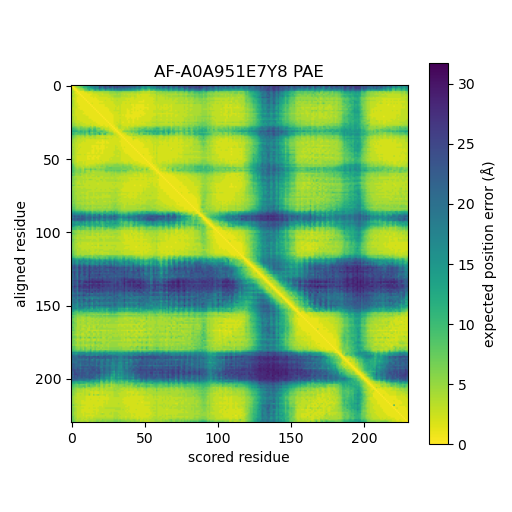 C . LYS A 1 94 ? -4.470 9.867 17.124 1.00 64.75 94 LYS A C 1
ATOM 740 O O . LYS A 1 94 ? -4.270 9.840 15.909 1.00 64.75 94 LYS A O 1
ATOM 745 N N . PRO A 1 95 ? -3.978 8.908 17.939 1.00 64.56 95 PRO A N 1
ATOM 746 C CA . PRO A 1 95 ? -3.072 7.836 17.501 1.00 64.56 95 PRO A CA 1
ATOM 747 C C . PRO A 1 95 ? -3.591 6.979 16.335 1.00 64.56 95 PRO A C 1
ATOM 749 O O . PRO A 1 95 ? -2.804 6.361 15.620 1.00 64.56 95 PRO A O 1
ATOM 752 N N . SER A 1 96 ? -4.910 6.945 16.119 1.00 68.38 96 SER A N 1
ATOM 753 C CA . SER A 1 96 ? -5.543 6.165 15.052 1.00 68.38 96 SER A CA 1
ATOM 754 C C . SER A 1 96 ? -5.290 6.712 13.641 1.00 68.38 96 SER A C 1
ATOM 756 O O . SER A 1 96 ? -5.450 5.964 12.682 1.00 68.38 96 SER A O 1
ATOM 758 N N . GLY A 1 97 ? -4.893 7.983 13.489 1.00 73.06 97 GLY A N 1
ATOM 759 C CA . GLY A 1 97 ? -4.697 8.610 12.172 1.00 73.06 97 GLY A CA 1
ATOM 760 C C . GLY A 1 97 ? -3.508 8.053 11.381 1.00 73.06 97 GLY A C 1
ATOM 761 O O . GLY A 1 97 ? -3.545 8.017 10.153 1.00 73.06 97 GLY A O 1
ATOM 762 N N . HIS A 1 98 ? -2.476 7.550 12.067 1.00 80.38 98 HIS A N 1
ATOM 763 C CA . HIS A 1 98 ? -1.263 7.048 11.411 1.00 80.38 98 HIS A CA 1
ATOM 764 C C . HIS A 1 98 ? -1.515 5.836 10.505 1.00 80.38 98 HIS A C 1
ATOM 766 O O . HIS A 1 98 ? -0.880 5.720 9.462 1.00 80.38 98 HIS A O 1
ATOM 772 N N . HIS A 1 99 ? -2.465 4.969 10.866 1.00 83.69 99 HIS A N 1
ATOM 773 C CA . HIS A 1 99 ? -2.763 3.764 10.090 1.00 83.69 99 HIS A CA 1
ATOM 774 C C . HIS A 1 99 ? -3.406 4.096 8.740 1.00 83.69 99 HIS A C 1
ATOM 776 O O . HIS A 1 99 ? -3.094 3.470 7.733 1.00 83.69 99 HIS A O 1
ATOM 782 N N . GLU A 1 100 ? -4.291 5.092 8.699 1.00 85.88 100 GLU A N 1
ATOM 783 C CA . GLU A 1 100 ? -4.960 5.479 7.453 1.00 85.88 100 GLU A CA 1
ATOM 784 C C . GLU A 1 100 ? -4.019 6.224 6.512 1.00 85.88 100 GLU A C 1
ATOM 786 O O . GLU A 1 100 ? -4.083 6.031 5.302 1.00 85.88 100 GLU A O 1
ATOM 791 N N . LEU A 1 101 ? -3.110 7.025 7.068 1.00 86.94 101 LEU A N 1
ATOM 792 C CA . LEU A 1 101 ? -2.075 7.694 6.291 1.00 86.94 101 LEU A CA 1
ATOM 793 C C . LEU A 1 101 ? -1.077 6.685 5.703 1.00 86.94 101 LEU A C 1
ATOM 795 O O . LEU A 1 101 ? -0.710 6.812 4.540 1.00 86.94 101 LEU A O 1
ATOM 799 N N . HIS A 1 102 ? -0.702 5.649 6.460 1.00 89.38 102 HIS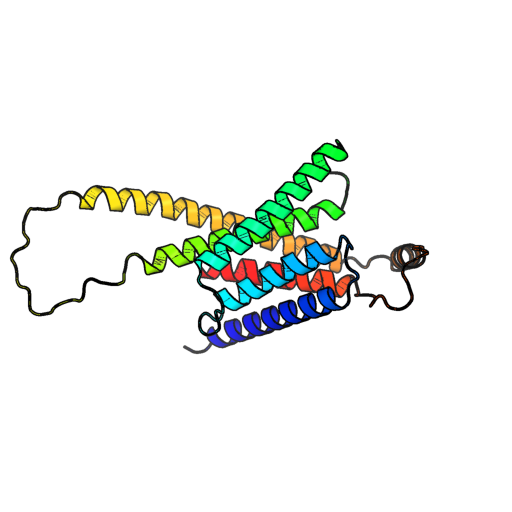 A N 1
ATOM 800 C CA . HIS A 1 102 ? 0.125 4.558 5.940 1.00 89.38 102 HIS A CA 1
ATOM 801 C C . HIS A 1 102 ? -0.574 3.797 4.807 1.00 89.38 102 HIS A C 1
ATOM 803 O O . HIS A 1 102 ? 0.048 3.536 3.785 1.00 89.38 102 HIS A O 1
ATOM 809 N N . LEU A 1 103 ? -1.872 3.498 4.938 1.00 90.12 103 LEU A N 1
ATOM 810 C CA . LEU A 1 103 ? -2.650 2.878 3.858 1.00 90.12 103 LEU A CA 1
ATOM 811 C C . LEU A 1 103 ? -2.745 3.768 2.619 1.00 90.12 103 LEU A C 1
ATOM 813 O O . LEU A 1 103 ? -2.669 3.264 1.502 1.00 90.12 103 LEU A O 1
ATOM 817 N N . LEU A 1 104 ? -2.914 5.079 2.807 1.00 92.19 104 LEU A N 1
ATOM 818 C CA . LEU A 1 104 ? -2.949 6.028 1.702 1.00 92.19 104 LEU A CA 1
ATOM 819 C C . LEU A 1 104 ? -1.608 6.053 0.965 1.00 92.19 104 LEU A C 1
ATOM 821 O O . LEU A 1 104 ? -1.578 5.871 -0.247 1.00 92.19 104 LEU A O 1
ATOM 825 N N . ILE A 1 105 ? -0.508 6.241 1.697 1.00 92.44 105 ILE A N 1
ATOM 826 C CA . ILE A 1 105 ? 0.838 6.289 1.113 1.00 92.44 105 ILE A CA 1
ATOM 827 C C . ILE A 1 105 ? 1.203 4.937 0.494 1.00 92.44 105 ILE A C 1
ATOM 829 O O . ILE A 1 105 ? 1.745 4.906 -0.604 1.00 92.44 105 ILE A O 1
ATOM 833 N N . GLY A 1 106 ? 0.825 3.831 1.138 1.00 91.12 106 GLY A N 1
ATOM 834 C CA . GLY A 1 106 ? 0.897 2.476 0.597 1.00 91.12 106 GLY A CA 1
ATOM 835 C C . GLY A 1 106 ? 0.182 2.337 -0.740 1.00 91.12 106 GLY A C 1
ATOM 836 O O . GLY A 1 106 ? 0.790 1.912 -1.716 1.00 91.12 106 GLY A O 1
ATOM 837 N N . GLY A 1 107 ? -1.081 2.758 -0.816 1.00 91.25 107 GLY A N 1
ATOM 838 C CA . GLY A 1 107 ? -1.862 2.724 -2.051 1.00 91.25 107 GLY A CA 1
ATOM 839 C C . GLY A 1 107 ? -1.250 3.575 -3.165 1.00 91.25 107 GLY A C 1
ATOM 840 O O . GLY A 1 107 ? -1.136 3.106 -4.293 1.00 91.25 107 GLY A O 1
ATOM 841 N N . VAL A 1 108 ? -0.797 4.793 -2.854 1.00 92.19 108 VAL A N 1
ATOM 842 C CA . VAL A 1 108 ? -0.127 5.671 -3.830 1.00 92.19 108 VAL A CA 1
ATOM 843 C C . VAL A 1 108 ? 1.190 5.058 -4.314 1.00 92.19 108 VAL A C 1
ATOM 845 O O . VAL A 1 108 ? 1.454 5.068 -5.514 1.00 92.19 108 VAL A O 1
ATOM 848 N N . ALA A 1 109 ? 1.984 4.474 -3.413 1.00 93.12 109 ALA A N 1
ATOM 849 C CA . ALA A 1 109 ? 3.215 3.777 -3.771 1.00 93.12 109 ALA A CA 1
ATOM 850 C C . ALA A 1 109 ? 2.942 2.569 -4.685 1.00 93.12 109 ALA A C 1
ATOM 852 O O . ALA A 1 109 ? 3.678 2.360 -5.643 1.00 93.12 109 ALA A O 1
ATOM 853 N N . MET A 1 110 ? 1.853 1.824 -4.463 1.00 94.81 110 MET A N 1
ATOM 854 C CA . MET A 1 110 ? 1.457 0.728 -5.357 1.00 94.81 110 MET A CA 1
ATOM 855 C C . MET A 1 110 ? 1.089 1.229 -6.759 1.00 94.81 110 MET A C 1
ATOM 857 O O . MET A 1 110 ? 1.553 0.663 -7.748 1.00 94.81 110 MET A O 1
ATOM 861 N N . VAL A 1 111 ? 0.305 2.313 -6.872 1.00 92.19 111 VAL A N 1
ATOM 862 C CA . VAL A 1 111 ? 0.001 2.941 -8.176 1.00 92.19 111 VAL A CA 1
ATOM 863 C C . VAL A 1 111 ? 1.291 3.357 -8.882 1.00 92.19 111 VAL A C 1
ATOM 865 O O . VAL A 1 111 ? 1.468 3.065 -10.064 1.00 92.19 111 VAL A O 1
ATOM 868 N N . TYR A 1 112 ? 2.197 3.995 -8.140 1.00 91.69 112 TYR A N 1
ATOM 869 C CA . TYR A 1 112 ? 3.505 4.419 -8.625 1.00 91.69 112 TYR A CA 1
ATOM 870 C C . TYR A 1 112 ? 4.327 3.246 -9.176 1.00 91.69 112 TYR A C 1
ATOM 872 O O . TYR A 1 112 ? 4.774 3.301 -10.319 1.00 91.69 112 TYR A O 1
ATOM 880 N N . MET A 1 113 ? 4.473 2.167 -8.405 1.00 90.81 113 MET A N 1
ATOM 881 C CA . MET A 1 113 ? 5.221 0.978 -8.816 1.00 90.81 113 MET A CA 1
ATOM 882 C C . MET A 1 113 ? 4.623 0.340 -10.081 1.00 90.81 113 MET A C 1
ATOM 884 O O . MET A 1 113 ? 5.348 0.053 -11.031 1.00 90.81 113 MET A O 1
ATOM 888 N N . PHE A 1 114 ? 3.295 0.174 -10.160 1.00 88.00 114 PHE A N 1
ATOM 889 C CA . PHE A 1 114 ? 2.662 -0.387 -11.361 1.00 88.00 114 PHE A CA 1
ATOM 890 C C . PHE A 1 114 ? 2.853 0.511 -12.588 1.00 88.00 114 PHE A C 1
ATOM 892 O O . PHE A 1 114 ? 3.026 0.007 -13.699 1.00 88.00 114 PHE A O 1
ATOM 899 N N . ALA A 1 115 ? 2.800 1.834 -12.414 1.00 87.50 115 ALA A N 1
ATOM 900 C CA . ALA A 1 115 ? 3.044 2.784 -13.494 1.00 87.50 115 ALA A CA 1
ATOM 901 C C . ALA A 1 115 ? 4.503 2.718 -13.970 1.00 87.50 115 ALA A C 1
ATOM 903 O O . ALA A 1 115 ? 4.751 2.553 -15.166 1.00 87.50 115 ALA A O 1
ATOM 904 N N . ALA A 1 116 ? 5.463 2.741 -13.047 1.00 85.44 116 ALA A N 1
ATOM 905 C CA . ALA A 1 116 ? 6.883 2.667 -13.374 1.00 85.44 116 ALA A CA 1
ATOM 906 C C . ALA A 1 116 ? 7.253 1.340 -14.070 1.00 85.44 116 ALA A C 1
ATOM 908 O O . ALA A 1 116 ? 7.980 1.352 -15.061 1.00 85.44 116 ALA A O 1
ATOM 909 N N . MET A 1 117 ? 6.667 0.206 -13.662 1.00 82.69 117 MET A N 1
ATOM 910 C CA . MET A 1 117 ? 6.870 -1.078 -14.353 1.00 82.69 117 MET A CA 1
ATOM 911 C C . MET A 1 117 ? 6.262 -1.126 -15.764 1.00 82.69 117 MET A C 1
ATOM 913 O O . MET A 1 117 ? 6.716 -1.912 -16.598 1.00 82.69 117 MET A O 1
ATOM 917 N N . SER A 1 118 ? 5.212 -0.345 -16.043 1.00 77.06 118 SER A N 1
ATOM 918 C CA . SER A 1 118 ? 4.576 -0.309 -17.370 1.00 77.06 118 SER A CA 1
ATOM 919 C C . SER A 1 118 ? 5.404 0.449 -18.410 1.00 77.06 118 SER A C 1
ATOM 921 O O . SER A 1 118 ? 5.435 0.041 -19.569 1.00 77.06 118 SER A O 1
ATOM 923 N N . GLY A 1 119 ? 6.149 1.478 -17.988 1.00 67.75 119 GLY A N 1
ATOM 924 C CA . GLY A 1 119 ? 7.023 2.251 -18.875 1.00 67.75 119 GLY A CA 1
ATOM 925 C C . GLY A 1 119 ? 8.171 1.432 -19.475 1.00 67.75 119 GLY A C 1
ATOM 926 O O . GLY A 1 119 ? 8.587 1.699 -20.596 1.00 67.75 119 GLY A O 1
ATOM 927 N N . TRP A 1 120 ? 8.632 0.387 -18.780 1.00 58.59 120 TRP A N 1
ATOM 928 C CA . TRP A 1 120 ? 9.745 -0.454 -19.236 1.00 58.59 120 TRP A CA 1
ATOM 929 C C . TRP A 1 120 ? 9.404 -1.345 -20.443 1.00 58.59 120 TRP A C 1
ATOM 931 O O . TRP A 1 120 ? 10.271 -1.660 -21.252 1.00 58.59 120 TRP A O 1
ATOM 941 N N . GLN A 1 121 ? 8.146 -1.774 -20.587 1.00 58.75 121 GLN A N 1
ATOM 942 C CA . GLN A 1 121 ? 7.755 -2.691 -21.669 1.00 58.75 121 GLN A CA 1
ATOM 943 C C . GLN A 1 121 ? 7.443 -1.979 -22.995 1.00 58.75 121 GLN A C 1
ATOM 945 O O . GLN A 1 121 ? 7.449 -2.628 -24.037 1.00 58.75 121 GLN A O 1
ATOM 950 N N . GLY A 1 122 ? 7.191 -0.666 -22.974 1.00 55.22 122 GLY A N 1
ATOM 951 C CA . GLY A 1 122 ? 6.753 0.092 -24.151 1.00 55.22 122 GLY A CA 1
ATOM 952 C C . GLY A 1 122 ? 7.865 0.534 -25.108 1.00 55.22 122 GLY A C 1
ATOM 953 O O . GLY A 1 122 ? 7.570 0.849 -26.253 1.00 55.22 122 GLY A O 1
ATOM 954 N N . THR A 1 123 ? 9.128 0.553 -24.679 1.00 55.22 123 THR A N 1
ATOM 955 C CA . THR A 1 123 ? 10.236 1.132 -25.466 1.00 55.22 123 THR A CA 1
ATOM 956 C C . THR A 1 123 ? 11.155 0.108 -26.135 1.00 55.22 123 THR A C 1
ATOM 958 O O . THR A 1 123 ? 11.999 0.498 -26.934 1.00 55.22 123 THR A O 1
ATOM 961 N N . GLY A 1 124 ? 11.002 -1.193 -25.856 1.00 52.84 124 GLY A N 1
ATOM 962 C CA . GLY A 1 124 ? 11.928 -2.228 -26.350 1.00 52.84 124 GLY A CA 1
ATOM 963 C C . GLY A 1 124 ? 11.324 -3.326 -27.228 1.00 52.84 124 GLY A C 1
ATOM 964 O O . GLY A 1 124 ? 12.070 -4.128 -27.786 1.00 52.84 124 GLY A O 1
ATOM 965 N N . ALA A 1 125 ? 9.998 -3.408 -27.356 1.00 51.84 125 ALA A N 1
ATOM 966 C CA . ALA A 1 125 ? 9.344 -4.512 -28.053 1.00 51.84 125 ALA A CA 1
ATOM 967 C C . ALA A 1 125 ? 8.785 -4.070 -29.411 1.00 51.84 125 ALA A C 1
ATOM 969 O O . ALA A 1 125 ? 7.632 -3.660 -29.507 1.00 51.84 125 ALA A O 1
ATOM 970 N N . GLY A 1 126 ? 9.590 -4.226 -30.467 1.00 51.22 126 GLY A N 1
ATOM 971 C CA . GLY A 1 126 ? 9.042 -4.425 -31.810 1.00 51.22 126 GLY A CA 1
ATOM 972 C C . GLY A 1 126 ? 9.522 -3.490 -32.914 1.00 51.22 126 GLY A C 1
ATOM 973 O O . GLY A 1 126 ? 8.699 -2.990 -33.669 1.00 51.22 126 GLY A O 1
ATOM 974 N N . VAL A 1 127 ? 10.832 -3.356 -33.113 1.00 53.53 127 VAL A N 1
ATOM 975 C CA . VAL A 1 127 ? 11.318 -3.480 -34.493 1.00 53.53 127 VAL A CA 1
ATOM 976 C C . VAL A 1 127 ? 11.815 -4.918 -34.608 1.00 53.53 127 VAL A C 1
ATOM 978 O O . VAL A 1 127 ? 12.840 -5.244 -34.004 1.00 53.53 127 VAL A O 1
ATOM 981 N N . PRO A 1 128 ? 11.082 -5.821 -35.287 1.00 59.09 128 PRO A N 1
ATOM 982 C CA . PRO A 1 128 ? 11.684 -7.062 -35.731 1.00 59.09 128 PRO A CA 1
ATOM 983 C C . PRO A 1 128 ? 12.891 -6.645 -36.563 1.00 59.09 128 PRO A C 1
ATOM 985 O O . PRO A 1 128 ? 12.732 -5.970 -37.578 1.00 59.09 128 PRO A O 1
ATOM 988 N N . LEU A 1 129 ? 14.094 -6.968 -36.090 1.00 56.25 129 LEU A N 1
ATOM 989 C CA . LEU A 1 129 ? 15.291 -6.902 -36.911 1.00 56.25 129 LEU A CA 1
ATOM 990 C C . LEU A 1 129 ? 15.058 -7.885 -38.053 1.00 56.25 129 LEU A C 1
ATOM 992 O O . LEU A 1 129 ? 15.320 -9.073 -37.903 1.00 56.25 129 LEU A O 1
ATOM 996 N N . ASP A 1 130 ? 14.478 -7.395 -39.142 1.00 57.59 130 ASP A N 1
ATOM 997 C CA . ASP A 1 130 ? 14.490 -8.066 -40.424 1.00 57.59 130 ASP A CA 1
ATOM 998 C C . ASP A 1 130 ? 15.946 -8.002 -40.903 1.00 57.59 130 ASP A C 1
ATOM 1000 O O . ASP A 1 130 ? 16.439 -6.911 -41.209 1.00 57.59 130 ASP A O 1
ATOM 1004 N N . PRO A 1 131 ? 16.697 -9.119 -40.910 1.00 61.97 131 PRO A N 1
ATOM 1005 C CA . PRO A 1 131 ? 18.112 -9.092 -41.256 1.00 61.97 131 PRO A CA 1
ATOM 1006 C C . PRO A 1 131 ? 18.358 -8.831 -42.758 1.00 61.97 131 PRO A C 1
ATOM 1008 O O . PRO A 1 131 ? 19.495 -8.951 -43.208 1.00 61.97 131 PRO A O 1
ATOM 1011 N N . GLY A 1 132 ? 17.323 -8.481 -43.541 1.00 60.34 132 GLY A N 1
ATOM 1012 C CA . GLY A 1 132 ? 17.389 -8.304 -44.996 1.00 60.34 132 GLY A CA 1
ATOM 1013 C C . GLY A 1 132 ? 17.112 -6.901 -45.560 1.00 60.34 132 GLY A C 1
ATOM 1014 O O . GLY A 1 132 ? 17.343 -6.698 -46.753 1.00 60.34 132 GLY A O 1
ATOM 1015 N N . ALA A 1 133 ? 16.647 -5.921 -44.777 1.00 55.91 133 ALA A N 1
ATOM 1016 C CA . ALA A 1 133 ? 16.284 -4.598 -45.306 1.00 55.91 133 ALA A CA 1
ATOM 1017 C C . ALA A 1 133 ? 17.476 -3.621 -45.274 1.00 55.91 133 ALA A C 1
ATOM 1019 O O . ALA A 1 133 ? 17.734 -2.928 -44.292 1.00 55.91 133 ALA A O 1
ATOM 1020 N N . GLY A 1 134 ? 18.241 -3.602 -46.366 1.00 48.22 134 GLY A N 1
ATOM 1021 C CA . GLY A 1 134 ? 19.412 -2.749 -46.541 1.00 48.22 134 GLY A CA 1
ATOM 1022 C C . GLY A 1 134 ? 19.118 -1.242 -46.614 1.00 48.22 134 GLY A C 1
ATOM 1023 O O . GLY A 1 134 ? 18.227 -0.798 -47.327 1.00 48.22 134 GLY A O 1
ATOM 1024 N N . PHE A 1 135 ? 19.956 -0.467 -45.918 1.00 56.06 135 PHE A N 1
ATOM 1025 C CA . PHE A 1 135 ? 20.727 0.675 -46.444 1.00 56.06 135 PHE A CA 1
ATOM 1026 C C . PHE A 1 135 ? 20.035 1.794 -47.257 1.00 56.06 135 PHE A C 1
ATOM 1028 O O . PHE A 1 135 ? 20.715 2.512 -47.987 1.00 56.06 135 PHE A O 1
ATOM 1035 N N . ALA A 1 136 ? 18.731 2.025 -47.107 1.00 55.66 136 ALA A N 1
ATOM 1036 C CA . ALA A 1 136 ? 18.068 3.181 -47.721 1.00 55.66 136 ALA A CA 1
ATOM 1037 C C . ALA A 1 136 ? 17.048 3.841 -46.781 1.00 55.66 136 ALA A C 1
ATOM 1039 O O . ALA A 1 136 ? 15.856 3.888 -47.067 1.00 55.66 136 ALA A O 1
ATOM 1040 N N . GLN A 1 137 ? 17.513 4.364 -45.646 1.00 53.34 137 GLN A N 1
ATOM 1041 C CA . GLN A 1 137 ? 16.711 5.261 -44.810 1.00 53.34 137 GLN A CA 1
ATOM 1042 C C . GLN A 1 137 ? 17.617 6.344 -44.219 1.00 53.34 137 GLN A C 1
ATOM 1044 O O . GLN A 1 137 ? 17.886 6.406 -43.024 1.00 53.34 137 GLN A O 1
ATOM 1049 N N . ASP A 1 138 ? 18.155 7.150 -45.132 1.00 56.88 138 ASP A N 1
ATOM 1050 C CA . ASP A 1 138 ? 19.003 8.304 -44.861 1.00 56.88 138 ASP A CA 1
ATOM 1051 C C . ASP A 1 138 ? 18.171 9.598 -44.989 1.00 56.88 138 ASP A C 1
ATOM 1053 O O . ASP A 1 138 ? 17.383 9.756 -45.923 1.00 56.88 138 ASP A O 1
ATOM 1057 N N . MET A 1 139 ? 18.364 10.507 -44.027 1.00 54.75 139 MET A N 1
ATOM 1058 C CA . MET A 1 139 ? 17.961 11.930 -43.999 1.00 54.75 139 MET A CA 1
ATOM 1059 C C . MET A 1 139 ? 16.488 12.351 -43.796 1.00 54.75 139 MET A C 1
ATOM 1061 O O . MET A 1 139 ? 16.124 13.462 -44.182 1.00 54.75 139 MET A O 1
ATOM 1065 N N . GLY A 1 140 ? 15.638 11.552 -43.145 1.00 53.03 140 GLY A N 1
ATOM 1066 C CA . GLY A 1 140 ? 14.234 11.941 -42.905 1.00 53.03 140 GLY A CA 1
ATOM 1067 C C . GLY A 1 140 ? 13.858 12.430 -41.502 1.00 53.03 140 GLY A C 1
ATOM 1068 O O . GLY A 1 140 ? 12.910 13.203 -41.378 1.00 53.03 140 GLY A O 1
ATOM 1069 N N . ASP A 1 141 ? 14.543 11.988 -40.445 1.00 52.06 141 ASP A N 1
ATOM 1070 C CA . ASP A 1 141 ? 13.937 12.014 -39.108 1.00 52.06 141 ASP A CA 1
ATOM 1071 C C . ASP A 1 141 ? 14.752 12.793 -38.066 1.00 52.06 141 ASP A C 1
ATOM 1073 O O . ASP A 1 141 ? 15.488 12.242 -37.250 1.00 52.06 141 ASP A O 1
ATOM 1077 N N . MET A 1 142 ? 14.611 14.121 -38.091 1.00 57.06 142 MET A N 1
ATOM 1078 C CA . MET A 1 142 ? 15.083 14.997 -37.009 1.00 57.06 142 MET A CA 1
ATOM 1079 C C . MET A 1 142 ? 14.089 15.080 -35.831 1.00 57.06 142 MET A C 1
ATOM 1081 O O . MET A 1 142 ? 14.281 15.911 -34.944 1.00 57.06 142 MET A O 1
ATOM 1085 N N . SER A 1 143 ? 13.039 14.244 -35.773 1.00 54.88 143 SER A N 1
ATOM 1086 C CA . SER A 1 143 ? 12.118 14.230 -34.622 1.00 54.88 143 SER A CA 1
ATOM 1087 C C . SER A 1 143 ? 12.682 13.477 -33.403 1.00 54.88 143 SER A C 1
ATOM 1089 O O . SER A 1 143 ? 12.235 13.702 -32.280 1.00 54.88 143 SER A O 1
ATOM 1091 N N . HIS A 1 144 ? 13.774 12.720 -33.578 1.00 53.84 144 HIS A N 1
ATOM 1092 C CA . HIS A 1 144 ? 14.467 11.982 -32.512 1.00 53.84 144 HIS A CA 1
ATOM 1093 C C . HIS A 1 144 ? 15.170 12.842 -31.439 1.00 53.84 144 HIS A C 1
ATOM 1095 O O . HIS A 1 144 ? 15.619 12.313 -30.421 1.00 53.84 144 HIS A O 1
ATOM 1101 N N . GLY A 1 145 ? 15.276 14.162 -31.626 1.00 51.06 145 GLY A N 1
ATOM 1102 C CA . GLY A 1 145 ? 15.936 15.051 -30.661 1.00 51.06 145 GLY A CA 1
ATOM 1103 C C . GLY A 1 145 ? 15.099 15.389 -29.421 1.00 51.06 145 GLY A C 1
ATOM 1104 O O . GLY A 1 145 ? 15.660 15.744 -28.385 1.00 51.06 145 GLY A O 1
ATOM 1105 N N . VAL A 1 146 ? 13.768 15.278 -29.500 1.00 53.25 146 VAL A N 1
ATOM 1106 C CA . VAL A 1 146 ? 12.867 15.713 -28.415 1.00 53.25 146 VAL A CA 1
ATOM 1107 C C . VAL A 1 146 ? 12.649 14.606 -27.370 1.00 53.25 146 VAL A C 1
ATOM 1109 O O . VAL A 1 146 ? 12.507 14.903 -26.182 1.00 53.25 146 VAL A O 1
ATOM 1112 N N . ASP A 1 147 ? 12.762 13.335 -27.761 1.00 52.66 147 ASP A N 1
ATOM 1113 C CA . ASP A 1 147 ? 12.545 12.200 -26.852 1.00 52.66 147 ASP A CA 1
ATOM 1114 C C . ASP A 1 147 ? 13.692 11.992 -25.844 1.00 52.66 147 ASP A C 1
ATOM 1116 O O . ASP A 1 147 ? 13.469 11.545 -24.715 1.00 52.66 147 ASP A O 1
ATOM 1120 N N . MET A 1 148 ? 14.927 12.391 -26.175 1.00 53.75 148 MET A N 1
ATOM 1121 C CA . MET A 1 148 ? 16.064 12.257 -25.248 1.00 53.75 148 MET A CA 1
ATOM 1122 C C . MET A 1 148 ? 15.973 13.205 -24.041 1.00 53.75 148 MET A C 1
ATOM 1124 O O . MET A 1 148 ? 16.317 12.815 -22.923 1.00 53.75 148 MET A O 1
ATOM 1128 N N . ALA A 1 149 ? 15.463 14.428 -24.223 1.00 53.44 149 ALA A N 1
ATOM 1129 C CA . ALA A 1 149 ? 15.316 15.389 -23.126 1.00 53.44 149 ALA A CA 1
ATOM 1130 C C . ALA A 1 149 ? 14.168 15.011 -22.172 1.00 53.44 149 ALA A C 1
ATOM 1132 O O . ALA A 1 149 ? 14.281 15.184 -20.954 1.00 53.44 149 ALA A O 1
ATOM 1133 N N . GLN A 1 150 ? 13.084 14.440 -22.708 1.00 51.38 150 GLN A N 1
ATOM 1134 C CA . GLN A 1 150 ? 11.934 14.014 -21.912 1.00 51.38 150 GLN A CA 1
ATOM 1135 C C . GLN A 1 150 ? 12.254 12.783 -21.050 1.00 51.38 150 GLN A C 1
ATOM 1137 O O . GLN A 1 150 ? 11.796 12.705 -19.910 1.00 51.38 150 GLN A O 1
ATOM 1142 N N . THR A 1 151 ? 13.124 11.892 -21.536 1.00 56.12 151 THR A N 1
ATOM 1143 C CA . THR A 1 151 ? 13.567 10.691 -20.804 1.00 56.12 151 THR A CA 1
ATOM 1144 C C . THR A 1 151 ? 14.448 11.029 -19.588 1.00 56.12 151 THR A C 1
ATOM 1146 O O . THR A 1 151 ? 14.356 10.378 -18.54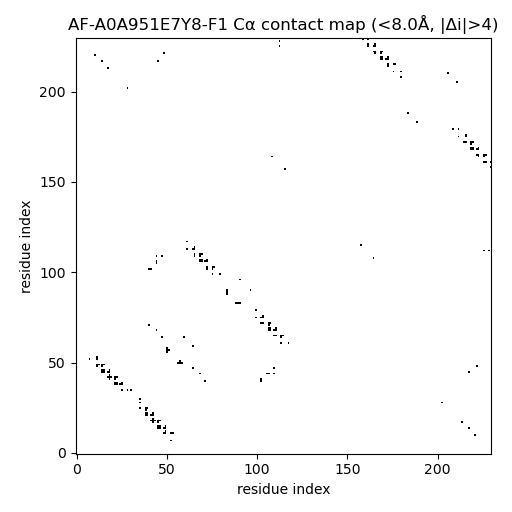5 1.00 56.12 151 THR A O 1
ATOM 1149 N N . GLY A 1 152 ? 15.269 12.085 -19.673 1.00 58.69 152 GLY A N 1
ATOM 1150 C CA . GLY A 1 152 ? 16.169 12.491 -18.584 1.00 58.69 152 GLY A CA 1
ATOM 1151 C C . GLY A 1 152 ? 15.458 13.160 -17.401 1.00 58.69 152 GLY A C 1
ATOM 1152 O O . GLY A 1 152 ? 15.735 12.842 -16.242 1.00 58.69 152 GLY A O 1
ATOM 1153 N N . ALA A 1 153 ? 14.508 14.060 -17.676 1.00 61.41 153 ALA A N 1
ATOM 1154 C CA . ALA A 1 153 ? 13.796 14.797 -16.630 1.00 61.41 153 ALA A CA 1
ATOM 1155 C C . ALA A 1 153 ? 12.796 13.915 -15.864 1.00 61.41 153 ALA A C 1
ATOM 1157 O O . ALA A 1 153 ? 12.688 14.022 -14.639 1.00 61.41 153 ALA A O 1
ATOM 1158 N N . SER A 1 154 ? 12.098 13.008 -16.560 1.00 67.00 154 SER A N 1
ATOM 1159 C CA . SER A 1 154 ? 11.193 12.065 -15.905 1.00 67.00 154 SER A CA 1
ATOM 1160 C C . SER A 1 154 ? 11.964 11.085 -15.021 1.00 67.00 154 SER A C 1
ATOM 1162 O O . SER A 1 154 ? 11.557 10.854 -13.885 1.00 67.00 154 SER A O 1
ATOM 1164 N N . GLY A 1 155 ? 13.112 10.575 -15.489 1.00 75.75 155 GLY A N 1
ATOM 1165 C CA . GLY A 1 155 ? 13.937 9.617 -14.746 1.00 75.75 155 GLY A CA 1
ATOM 1166 C C . GLY A 1 155 ? 14.376 10.128 -13.371 1.00 75.75 155 GLY A C 1
ATOM 1167 O O . GLY A 1 155 ? 14.243 9.416 -12.378 1.00 75.75 155 GLY A O 1
ATOM 1168 N N . PHE A 1 156 ? 14.812 11.389 -13.276 1.00 82.44 156 PHE A N 1
ATOM 1169 C CA . PHE A 1 156 ? 15.209 11.971 -11.990 1.00 82.44 156 PHE A CA 1
ATOM 1170 C C . PHE A 1 156 ? 14.033 12.091 -11.009 1.00 82.44 156 PHE A C 1
ATOM 1172 O O . PHE A 1 156 ? 14.176 11.759 -9.831 1.00 82.44 156 PHE A O 1
ATOM 1179 N N . ALA A 1 157 ? 12.858 12.519 -11.487 1.00 83.50 157 ALA A N 1
ATOM 1180 C CA . ALA A 1 157 ? 11.663 12.637 -10.653 1.00 83.50 157 ALA A CA 1
ATOM 1181 C C . ALA A 1 157 ? 11.206 11.275 -10.102 1.00 83.50 157 ALA A C 1
ATOM 1183 O O . ALA A 1 157 ? 10.882 11.185 -8.916 1.00 83.50 157 ALA A O 1
ATOM 1184 N N . PHE A 1 158 ? 11.242 10.216 -10.924 1.00 84.19 158 PHE A N 1
ATOM 1185 C CA . PHE A 1 158 ? 10.974 8.842 -10.486 1.00 84.19 158 PHE A CA 1
ATOM 1186 C C . PHE A 1 158 ? 11.962 8.414 -9.395 1.00 84.19 158 PHE A C 1
ATOM 1188 O O . PHE A 1 158 ? 11.543 8.014 -8.313 1.00 84.19 158 PHE A O 1
ATOM 1195 N N . THR A 1 159 ? 13.266 8.601 -9.604 1.00 85.88 159 THR A N 1
ATOM 1196 C CA . THR A 1 159 ? 14.287 8.235 -8.610 1.00 85.88 159 THR A CA 1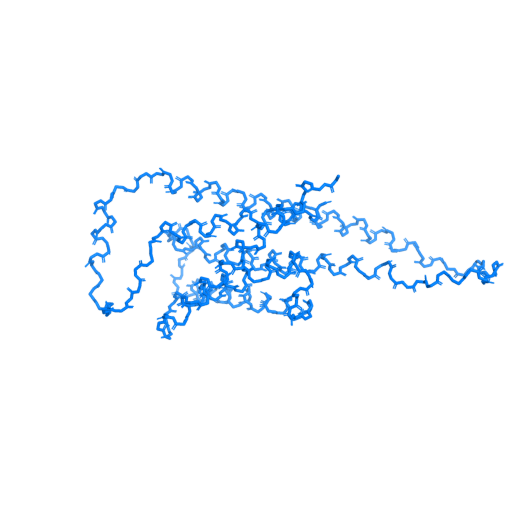
ATOM 1197 C C . THR A 1 159 ? 14.094 8.959 -7.277 1.00 85.88 159 THR A C 1
ATOM 1199 O O . THR A 1 159 ? 14.098 8.320 -6.223 1.00 85.88 159 THR A O 1
ATOM 1202 N N . VAL A 1 160 ? 13.874 10.280 -7.294 1.00 89.94 160 VAL A N 1
ATOM 1203 C CA . VAL A 1 160 ? 13.617 11.059 -6.069 1.00 89.94 160 VAL A CA 1
ATOM 1204 C C . VAL A 1 160 ? 12.360 10.559 -5.361 1.00 89.94 160 VAL A C 1
ATOM 1206 O O . VAL A 1 160 ? 12.369 10.373 -4.144 1.00 89.94 160 VAL A O 1
ATOM 1209 N N . LEU A 1 161 ? 11.287 10.301 -6.110 1.00 88.81 161 LEU A N 1
ATOM 1210 C CA . LEU A 1 161 ? 10.035 9.811 -5.549 1.00 88.81 161 LEU A CA 1
ATOM 1211 C C . LEU A 1 161 ? 10.186 8.401 -4.950 1.00 88.81 161 LEU A C 1
ATOM 1213 O O . LEU A 1 161 ? 9.691 8.158 -3.848 1.00 88.81 161 LEU A O 1
ATOM 1217 N N . THR A 1 162 ? 10.932 7.505 -5.603 1.00 88.75 162 THR A N 1
ATOM 1218 C CA . THR A 1 162 ? 11.286 6.186 -5.058 1.00 88.75 162 THR A CA 1
ATOM 1219 C C . THR A 1 162 ? 12.014 6.329 -3.722 1.00 88.75 162 THR A C 1
ATOM 1221 O O . THR A 1 162 ? 11.607 5.709 -2.739 1.00 88.75 162 THR A O 1
ATOM 1224 N N . TRP A 1 163 ? 13.035 7.190 -3.638 1.00 92.06 163 TRP A N 1
ATOM 1225 C CA . TRP A 1 163 ? 13.772 7.430 -2.391 1.00 92.06 163 TRP A CA 1
ATOM 1226 C C . TRP A 1 163 ? 12.897 8.015 -1.280 1.00 92.06 163 TRP A C 1
ATOM 1228 O O . TRP A 1 163 ? 13.028 7.605 -0.124 1.00 92.06 163 TRP A O 1
ATOM 1238 N N . LEU A 1 164 ? 11.973 8.922 -1.611 1.00 93.56 164 LEU A N 1
ATOM 1239 C CA . LEU A 1 164 ? 11.007 9.458 -0.650 1.00 93.56 164 LEU A CA 1
ATOM 1240 C C . LEU A 1 164 ? 10.110 8.355 -0.079 1.00 93.56 164 LEU A C 1
ATOM 1242 O O . LEU A 1 164 ? 9.913 8.297 1.137 1.00 93.56 164 LEU A O 1
ATOM 1246 N N . PHE A 1 165 ? 9.603 7.452 -0.924 1.00 90.81 165 PHE A N 1
ATOM 1247 C CA . PHE A 1 165 ? 8.804 6.323 -0.455 1.00 90.81 165 PHE A CA 1
ATOM 1248 C C . PHE A 1 165 ? 9.627 5.346 0.392 1.00 90.81 165 PHE A C 1
ATOM 1250 O O . PHE A 1 165 ? 9.177 4.969 1.474 1.00 90.81 165 PHE A O 1
ATOM 1257 N N . VAL A 1 166 ? 10.841 4.981 -0.038 1.00 91.50 166 VAL A N 1
ATOM 1258 C CA . VAL A 1 166 ? 11.741 4.101 0.732 1.00 91.50 166 VAL A CA 1
ATOM 1259 C C . VAL A 1 166 ? 12.021 4.700 2.110 1.00 91.50 166 VAL A C 1
ATOM 1261 O O . VAL A 1 166 ? 11.816 4.036 3.126 1.00 91.50 166 VAL A O 1
ATOM 1264 N N . GLY A 1 167 ? 12.420 5.974 2.163 1.00 91.69 167 GLY A N 1
ATOM 1265 C CA . GLY A 1 167 ? 12.678 6.677 3.418 1.00 91.69 167 GLY A CA 1
ATOM 1266 C C . GLY A 1 167 ? 11.449 6.696 4.327 1.00 91.69 167 GLY A C 1
ATOM 1267 O O . GLY A 1 167 ? 11.553 6.390 5.516 1.00 91.69 167 GLY A O 1
ATOM 1268 N N . TYR A 1 168 ? 10.270 6.972 3.765 1.00 92.94 168 TYR A N 1
ATOM 1269 C CA . TYR A 1 168 ? 9.012 6.941 4.506 1.00 92.94 168 TYR A CA 1
ATOM 1270 C C . TYR A 1 168 ? 8.728 5.562 5.126 1.00 92.94 168 TYR A C 1
ATOM 1272 O O . TYR A 1 168 ? 8.455 5.478 6.328 1.00 92.94 168 TYR A O 1
ATOM 1280 N N . PHE A 1 169 ? 8.808 4.477 4.345 1.00 88.75 169 PHE A N 1
ATOM 1281 C CA . PHE A 1 169 ? 8.513 3.128 4.838 1.00 88.75 169 PHE A CA 1
ATOM 1282 C C . PHE A 1 169 ? 9.536 2.646 5.867 1.00 88.75 169 PHE A C 1
ATOM 1284 O O . PHE A 1 169 ? 9.140 2.047 6.867 1.00 88.75 169 PHE A O 1
ATOM 1291 N N . LEU A 1 170 ? 10.822 2.962 5.697 1.00 90.69 170 LEU A N 1
ATOM 1292 C CA . LEU A 1 170 ? 11.852 2.626 6.682 1.00 90.69 170 LEU A CA 1
ATOM 1293 C C . LEU A 1 170 ? 11.627 3.352 8.011 1.00 90.69 170 LEU A C 1
ATOM 1295 O O . LEU A 1 170 ? 11.637 2.717 9.066 1.00 90.69 170 LEU A O 1
ATOM 1299 N N . ILE A 1 171 ? 11.351 4.661 7.979 1.00 91.81 171 ILE A N 1
ATOM 1300 C CA . ILE A 1 171 ? 11.029 5.433 9.190 1.00 91.81 171 ILE A CA 1
ATOM 1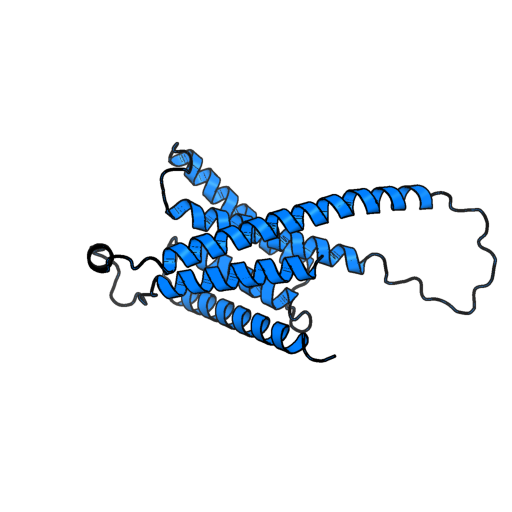301 C C . ILE A 1 171 ? 9.782 4.859 9.870 1.00 91.81 171 ILE A C 1
ATOM 1303 O O . ILE A 1 171 ? 9.749 4.721 11.096 1.00 91.81 171 ILE A O 1
ATOM 1307 N N . PHE A 1 172 ? 8.762 4.499 9.087 1.00 87.69 172 PHE A N 1
ATOM 1308 C CA . PHE A 1 172 ? 7.552 3.869 9.601 1.00 87.69 172 PHE A CA 1
ATOM 1309 C C . PHE A 1 172 ? 7.854 2.534 10.294 1.00 87.69 172 PHE A C 1
ATOM 1311 O O . PHE A 1 172 ? 7.438 2.347 11.438 1.00 87.69 172 PHE A O 1
ATOM 1318 N N . VAL A 1 173 ? 8.615 1.644 9.651 1.00 88.38 173 VAL A N 1
ATOM 1319 C CA . VAL A 1 173 ? 8.997 0.335 10.202 1.00 88.38 173 VAL A CA 1
ATOM 1320 C C . VAL A 1 173 ? 9.802 0.497 11.487 1.00 88.38 173 VAL A C 1
ATOM 1322 O O . VAL A 1 173 ? 9.464 -0.133 12.485 1.00 88.38 173 VAL A O 1
ATOM 1325 N N . VAL A 1 174 ? 10.811 1.373 11.510 1.00 90.06 174 VAL A N 1
ATOM 1326 C CA . VAL A 1 174 ? 11.631 1.623 12.708 1.00 90.06 174 VAL A CA 1
ATOM 1327 C C . VAL A 1 174 ? 10.772 2.166 13.849 1.00 90.06 174 VAL A C 1
ATOM 1329 O O . VAL A 1 174 ? 10.856 1.685 14.978 1.00 90.06 174 VAL A O 1
ATOM 1332 N N . ARG A 1 175 ? 9.891 3.131 13.565 1.00 87.75 175 ARG A N 1
ATOM 1333 C CA . ARG A 1 175 ? 8.978 3.701 14.564 1.00 87.75 175 ARG A CA 1
ATOM 1334 C C . ARG A 1 175 ? 7.993 2.661 15.095 1.00 87.75 175 ARG A C 1
ATOM 1336 O O . ARG A 1 175 ? 7.681 2.676 16.286 1.00 87.75 175 ARG A O 1
ATOM 1343 N N . LEU A 1 176 ? 7.484 1.784 14.234 1.00 84.75 176 LEU A N 1
ATOM 1344 C CA . LEU A 1 176 ? 6.561 0.722 14.620 1.00 84.75 176 LEU A CA 1
ATOM 1345 C C . LEU A 1 176 ? 7.274 -0.365 15.435 1.00 84.75 176 LEU A C 1
ATOM 1347 O O . LEU A 1 176 ? 6.784 -0.741 16.495 1.00 84.75 176 LEU A O 1
ATOM 1351 N N . ALA A 1 177 ? 8.460 -0.796 15.006 1.00 85.69 177 ALA A N 1
ATOM 1352 C CA . ALA A 1 177 ? 9.300 -1.746 15.729 1.00 85.69 177 ALA A CA 1
ATOM 1353 C C . ALA A 1 177 ? 9.690 -1.215 17.116 1.00 85.69 177 ALA A C 1
ATOM 1355 O O . ALA A 1 177 ? 9.547 -1.930 18.103 1.00 85.69 177 ALA A O 1
ATOM 1356 N N . ALA A 1 178 ? 10.075 0.061 17.218 1.00 87.12 178 ALA A N 1
ATOM 1357 C CA . ALA A 1 178 ? 10.349 0.706 18.499 1.00 87.12 178 ALA A CA 1
ATOM 1358 C C . ALA A 1 178 ? 9.121 0.672 19.424 1.00 87.12 178 ALA A C 1
ATOM 1360 O O . ALA A 1 178 ? 9.246 0.346 20.599 1.00 87.12 178 ALA A O 1
ATOM 1361 N N . ARG A 1 179 ? 7.916 0.935 18.897 1.00 84.25 179 ARG A N 1
ATOM 1362 C CA . ARG A 1 179 ? 6.666 0.845 19.674 1.00 84.25 179 ARG A CA 1
ATOM 1363 C C . ARG A 1 179 ? 6.332 -0.574 20.124 1.00 84.25 179 ARG A C 1
ATOM 1365 O O . ARG A 1 179 ? 5.759 -0.727 21.194 1.00 84.25 179 ARG A O 1
ATOM 1372 N N . LEU A 1 180 ? 6.664 -1.581 19.320 1.00 82.56 180 LEU A N 1
ATOM 1373 C CA . LEU A 1 180 ? 6.476 -2.989 19.676 1.00 82.56 180 LEU A CA 1
ATOM 1374 C C . LEU A 1 180 ? 7.510 -3.469 20.704 1.00 82.56 180 LEU A C 1
ATOM 1376 O O . LEU A 1 180 ? 7.209 -4.372 21.478 1.00 82.56 180 LEU A O 1
ATOM 1380 N N . ALA A 1 181 ? 8.703 -2.870 20.711 1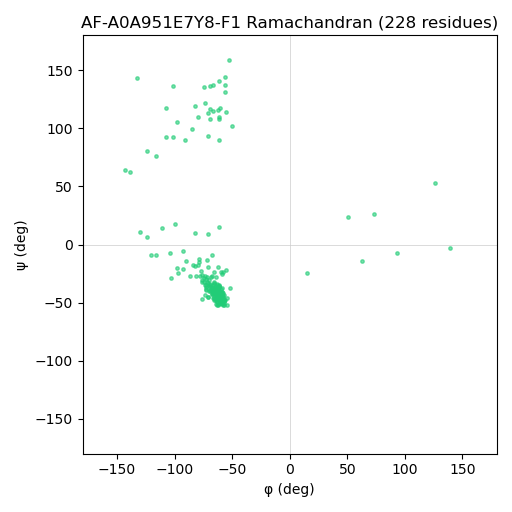.00 84.50 181 ALA A N 1
ATOM 1381 C CA . ALA A 1 181 ? 9.778 -3.198 21.640 1.00 84.50 181 ALA A CA 1
ATOM 1382 C C . ALA A 1 181 ? 9.579 -2.588 23.034 1.00 84.50 181 ALA A C 1
ATOM 1384 O O . ALA A 1 181 ? 10.067 -3.154 24.010 1.00 84.50 181 ALA A O 1
ATOM 1385 N N . VAL A 1 182 ? 8.870 -1.457 23.154 1.00 83.25 182 VAL A N 1
ATOM 1386 C CA . VAL A 1 182 ? 8.516 -0.916 24.472 1.00 83.25 182 VAL A CA 1
ATOM 1387 C C . VAL A 1 182 ? 7.495 -1.862 25.113 1.00 83.25 182 VAL A C 1
ATOM 1389 O O . VAL A 1 182 ? 6.389 -1.990 24.582 1.00 83.25 182 VAL A O 1
ATOM 1392 N N . PRO A 1 183 ? 7.818 -2.517 26.246 1.00 71.12 183 PRO A N 1
ATOM 1393 C CA . PRO A 1 183 ? 6.860 -3.349 26.951 1.00 71.12 183 PRO A CA 1
ATOM 1394 C C . PRO A 1 183 ? 5.698 -2.458 27.383 1.00 71.12 183 PRO A C 1
ATOM 1396 O O . PRO A 1 183 ? 5.827 -1.602 28.258 1.00 71.12 183 PRO A O 1
ATOM 1399 N N . VAL A 1 184 ? 4.552 -2.621 26.725 1.00 66.69 184 VAL A N 1
ATOM 1400 C CA . VAL A 1 184 ? 3.317 -1.984 27.165 1.00 66.69 184 VAL A CA 1
ATOM 1401 C C . VAL A 1 184 ? 3.041 -2.570 28.540 1.00 66.69 184 VAL A C 1
ATOM 1403 O O . VAL A 1 184 ? 2.840 -3.778 28.634 1.00 66.69 184 VAL A O 1
ATOM 1406 N N . ASN A 1 185 ? 3.073 -1.747 29.594 1.00 58.53 185 ASN A N 1
ATOM 1407 C CA . ASN A 1 185 ? 2.667 -2.165 30.935 1.00 58.53 185 ASN A CA 1
ATOM 1408 C C . ASN A 1 185 ? 1.289 -2.834 30.820 1.00 58.53 185 ASN A C 1
ATOM 1410 O O . ASN A 1 185 ? 0.263 -2.174 30.637 1.00 58.53 185 ASN A O 1
ATOM 1414 N N . THR A 1 186 ? 1.297 -4.164 30.854 1.00 54.97 186 THR A N 1
ATOM 1415 C CA . THR A 1 186 ? 0.212 -5.061 30.429 1.00 54.97 186 THR A CA 1
ATOM 1416 C C . THR A 1 186 ? -1.081 -4.822 31.205 1.00 54.97 186 THR A C 1
ATOM 1418 O O . THR A 1 186 ? -2.172 -5.046 30.681 1.00 54.97 186 THR A O 1
ATOM 1421 N N . LEU A 1 187 ? -0.963 -4.257 32.408 1.00 56.50 187 LEU A N 1
ATOM 1422 C CA . LEU A 1 187 ? -2.064 -3.845 33.277 1.00 56.50 187 LEU A CA 1
ATOM 1423 C C . LEU A 1 187 ? -3.008 -2.812 32.637 1.00 56.50 187 LEU A C 1
ATOM 1425 O O . LEU A 1 187 ? -4.223 -2.952 32.757 1.00 56.50 187 LEU A O 1
ATOM 1429 N N . ALA A 1 188 ? -2.494 -1.815 31.908 1.00 56.62 188 ALA A N 1
ATOM 1430 C CA . ALA A 1 188 ? -3.347 -0.805 31.268 1.00 56.62 188 ALA A CA 1
ATOM 1431 C C . ALA A 1 188 ? -4.050 -1.347 30.007 1.00 56.62 188 ALA A C 1
ATOM 1433 O O . ALA A 1 188 ? -5.182 -0.967 29.704 1.00 56.62 188 ALA A O 1
ATOM 1434 N N . GLY A 1 189 ? -3.397 -2.268 29.288 1.00 54.53 189 GLY A N 1
ATOM 1435 C CA . GLY A 1 189 ? -3.943 -2.901 28.085 1.00 54.53 189 GLY A CA 1
ATOM 1436 C C . GLY A 1 189 ? -5.062 -3.903 28.381 1.00 54.53 189 GLY A C 1
ATOM 1437 O O . GLY A 1 189 ? -6.065 -3.922 27.670 1.00 54.53 189 GLY A O 1
ATOM 1438 N N . MET A 1 190 ? -4.935 -4.691 29.456 1.00 56.72 190 MET A N 1
ATOM 1439 C CA . MET A 1 190 ? -5.989 -5.623 29.880 1.00 56.72 190 MET A CA 1
ATOM 1440 C C . MET A 1 190 ? -7.249 -4.893 30.368 1.00 56.72 190 MET A C 1
ATOM 1442 O O . MET A 1 190 ? -8.357 -5.300 30.024 1.00 56.72 190 MET A O 1
ATOM 1446 N N . ALA A 1 191 ? -7.096 -3.778 31.092 1.00 56.03 191 ALA A N 1
ATOM 1447 C CA . ALA A 1 191 ? -8.228 -2.973 31.556 1.00 56.03 191 ALA A CA 1
ATOM 1448 C C . ALA A 1 191 ? -9.022 -2.337 30.396 1.00 56.03 191 ALA A C 1
ATOM 1450 O O . ALA A 1 191 ? -10.249 -2.285 30.443 1.00 56.03 191 ALA A O 1
ATOM 1451 N N . ALA A 1 192 ? -8.345 -1.913 29.322 1.00 55.44 192 ALA A N 1
ATOM 1452 C CA . ALA A 1 192 ? -9.001 -1.362 28.134 1.00 55.44 192 ALA A CA 1
ATOM 1453 C C . ALA A 1 192 ? -9.717 -2.431 27.283 1.00 55.44 192 ALA A C 1
ATOM 1455 O O . ALA A 1 192 ? -10.720 -2.128 26.639 1.00 55.44 192 ALA A O 1
ATOM 1456 N N . GLY A 1 193 ? -9.230 -3.678 27.288 1.00 50.09 193 GLY A N 1
ATOM 1457 C CA . GLY A 1 193 ? -9.863 -4.800 26.584 1.00 50.09 193 GLY A CA 1
ATOM 1458 C C . GLY A 1 193 ? -11.107 -5.355 27.286 1.00 50.09 193 GLY A C 1
ATOM 1459 O O . GLY A 1 193 ? -12.030 -5.810 26.619 1.00 50.09 193 GLY A O 1
ATOM 1460 N N . ALA A 1 194 ? -11.163 -5.277 28.619 1.00 51.78 194 ALA A N 1
ATOM 1461 C CA . ALA A 1 194 ? -12.291 -5.771 29.414 1.00 51.78 194 ALA A CA 1
ATOM 1462 C C . ALA A 1 194 ? -13.515 -4.830 29.420 1.00 51.78 194 ALA A C 1
ATOM 1464 O O . ALA A 1 194 ? -14.607 -5.242 29.803 1.00 51.78 194 ALA A O 1
ATOM 1465 N N . ALA A 1 195 ? -13.352 -3.572 28.998 1.00 46.62 195 ALA A N 1
ATOM 1466 C CA . ALA A 1 195 ? -14.354 -2.519 29.162 1.00 46.62 195 ALA A CA 1
ATOM 1467 C C . ALA A 1 195 ? -15.213 -2.233 27.914 1.00 46.62 195 ALA A C 1
ATOM 1469 O O . ALA A 1 195 ? -15.823 -1.170 27.845 1.00 46.62 195 ALA A O 1
ATOM 1470 N N . LEU A 1 196 ? -15.275 -3.135 26.926 1.00 49.66 196 LEU A N 1
ATOM 1471 C CA . LEU A 1 196 ? -16.205 -3.031 25.789 1.00 49.66 196 LEU A CA 1
ATOM 1472 C C . LEU A 1 196 ? -17.398 -3.981 26.009 1.00 49.66 196 LEU A C 1
ATOM 1474 O O . LEU A 1 196 ? -17.329 -5.152 25.631 1.00 49.66 196 LEU A O 1
ATOM 1478 N N . PRO A 1 197 ? -18.505 -3.512 26.620 1.00 43.47 197 PRO A N 1
ATOM 1479 C CA . PRO A 1 197 ? -19.698 -4.317 26.805 1.00 43.47 197 PRO A CA 1
ATOM 1480 C C . PRO A 1 197 ? -20.457 -4.323 25.476 1.00 43.47 197 PRO A C 1
ATOM 1482 O O . PRO A 1 197 ? -20.991 -3.298 25.058 1.00 43.47 197 PRO A O 1
ATOM 1485 N N . GLY A 1 198 ? -20.483 -5.464 24.785 1.00 54.72 198 GLY A N 1
ATOM 1486 C CA . GLY A 1 198 ? -21.346 -5.650 23.611 1.00 54.72 198 GLY A CA 1
ATOM 1487 C C . GLY A 1 198 ? -20.734 -6.389 22.424 1.00 54.72 198 GLY A C 1
ATOM 1488 O O . GLY A 1 198 ? -21.442 -6.644 21.455 1.00 54.72 198 GLY A O 1
ATOM 1489 N N . GLN A 1 199 ? -19.457 -6.771 22.472 1.00 47.28 199 GLN A N 1
ATOM 1490 C CA . GLN A 1 199 ? -18.858 -7.567 21.401 1.00 47.28 199 GLN A CA 1
ATOM 1491 C C . GLN A 1 199 ? -19.153 -9.051 21.662 1.00 47.28 199 GLN A C 1
ATOM 1493 O O . GLN A 1 199 ? -18.548 -9.673 22.531 1.00 47.28 199 GLN A O 1
ATOM 1498 N N . GLY A 1 200 ? -20.166 -9.583 20.973 1.00 53.31 200 GLY A N 1
ATOM 1499 C CA . GLY A 1 200 ? -20.673 -10.943 21.164 1.00 53.31 200 GLY A CA 1
ATOM 1500 C C . GLY A 1 200 ? -19.596 -12.034 21.081 1.00 53.31 200 GLY A C 1
ATOM 1501 O O . GLY A 1 200 ? -18.534 -11.859 20.485 1.00 53.31 200 GLY A O 1
ATOM 1502 N N . ALA A 1 201 ? -19.910 -13.194 21.665 1.00 53.75 201 ALA A N 1
ATOM 1503 C CA . ALA A 1 201 ? -19.017 -14.318 21.977 1.00 53.75 201 ALA A CA 1
ATOM 1504 C C . ALA A 1 201 ? -18.309 -15.023 20.790 1.00 53.75 201 ALA A C 1
ATOM 1506 O O . ALA A 1 201 ? -17.804 -16.130 20.951 1.00 53.75 201 ALA A O 1
ATOM 1507 N N . ARG A 1 202 ? -18.268 -14.429 19.591 1.00 59.41 202 ARG A N 1
ATOM 1508 C CA . ARG A 1 202 ? -17.643 -15.013 18.388 1.00 59.41 202 ARG A CA 1
ATOM 1509 C C . ARG A 1 202 ? -16.572 -14.138 17.730 1.00 59.41 202 ARG A C 1
ATOM 1511 O O . ARG A 1 202 ? -16.060 -14.504 16.676 1.00 59.41 202 ARG A O 1
ATOM 1518 N N . GLY A 1 203 ? -16.197 -13.012 18.334 1.00 61.69 203 GLY A N 1
ATOM 1519 C CA . GLY A 1 203 ? -15.077 -12.211 17.840 1.00 61.69 203 GLY A CA 1
ATOM 1520 C C . GLY A 1 203 ? -13.742 -12.911 18.095 1.00 61.69 203 GLY A C 1
ATOM 1521 O O . GLY A 1 203 ? -13.329 -13.043 19.243 1.00 61.69 203 GLY A O 1
ATOM 1522 N N . VAL A 1 204 ? -13.046 -13.341 17.039 1.00 67.06 204 VAL A N 1
ATOM 1523 C CA . VAL A 1 204 ? -11.649 -13.788 17.149 1.00 67.06 204 VAL A CA 1
ATOM 1524 C C . VAL A 1 204 ? -10.823 -12.606 17.653 1.00 67.06 204 VAL A C 1
ATOM 1526 O O . VAL A 1 204 ? -10.631 -11.620 16.938 1.00 67.06 204 VAL A O 1
ATOM 1529 N N . VAL A 1 205 ? -10.355 -12.685 18.899 1.00 75.69 205 VAL A N 1
ATOM 1530 C CA . VAL A 1 205 ? -9.482 -11.668 19.490 1.00 75.69 205 VAL A CA 1
ATOM 1531 C C . VAL A 1 205 ? -8.120 -11.773 18.809 1.00 75.69 205 VAL A C 1
ATOM 1533 O O . VAL A 1 205 ? -7.275 -12.586 19.177 1.00 75.69 205 VAL A O 1
ATOM 1536 N N . VAL A 1 206 ? -7.914 -10.973 17.763 1.00 77.25 206 VAL A N 1
ATOM 1537 C CA . VAL A 1 206 ? -6.614 -10.886 17.096 1.00 77.25 206 VAL A CA 1
ATOM 1538 C C . VAL A 1 206 ? -5.675 -10.098 17.996 1.00 77.25 206 VAL A C 1
ATOM 1540 O O . VAL A 1 206 ? -5.938 -8.939 18.318 1.00 77.25 206 VAL A O 1
ATOM 1543 N N . SER A 1 207 ? -4.564 -10.724 18.380 1.00 83.31 207 SER A N 1
ATOM 1544 C CA . SER A 1 207 ? -3.533 -10.059 19.171 1.00 83.31 207 SER A CA 1
ATOM 1545 C C . SER A 1 207 ? -3.042 -8.792 18.451 1.00 83.31 207 SER A C 1
ATOM 1547 O O . SER A 1 207 ? -2.688 -8.865 17.268 1.00 83.31 207 SER A O 1
ATOM 1549 N N . PRO A 1 208 ? -2.965 -7.633 19.132 1.00 79.69 208 PRO A N 1
ATOM 1550 C CA . PRO A 1 208 ? -2.448 -6.400 18.537 1.00 79.69 208 PRO A CA 1
ATOM 1551 C C . PRO A 1 208 ? -1.005 -6.559 18.034 1.00 79.69 208 PRO A C 1
ATOM 1553 O O . PRO A 1 208 ? -0.612 -5.891 17.079 1.00 79.69 208 PRO A O 1
ATOM 1556 N N . HIS A 1 209 ? -0.241 -7.495 18.608 1.00 83.12 209 HIS A N 1
ATOM 1557 C CA . HIS A 1 209 ? 1.106 -7.825 18.144 1.00 83.12 209 HIS A CA 1
ATOM 1558 C C . HIS A 1 209 ? 1.119 -8.445 16.745 1.00 83.12 209 HIS A C 1
ATOM 1560 O O . HIS A 1 209 ? 2.009 -8.121 15.965 1.00 83.12 209 HIS A O 1
ATOM 1566 N N . LEU A 1 210 ? 0.132 -9.284 16.401 1.00 86.56 210 LEU A N 1
ATOM 1567 C CA . LEU A 1 210 ? 0.027 -9.858 15.055 1.00 86.56 210 LEU A CA 1
ATOM 1568 C C . LEU A 1 210 ? -0.277 -8.774 14.022 1.00 86.56 210 LEU A C 1
ATOM 1570 O O . LEU A 1 210 ? 0.324 -8.746 12.957 1.00 86.56 210 LEU A O 1
ATOM 1574 N N . LEU A 1 211 ? -1.172 -7.837 14.344 1.00 87.12 211 LEU A N 1
ATOM 1575 C CA . LEU A 1 211 ? -1.455 -6.722 13.440 1.00 87.12 211 LEU A CA 1
ATOM 1576 C C . LEU A 1 211 ? -0.220 -5.843 13.234 1.00 87.12 211 LEU A C 1
ATOM 1578 O O . LEU A 1 211 ? 0.129 -5.547 12.093 1.00 87.12 211 LEU A O 1
ATOM 1582 N N . GLY A 1 212 ? 0.482 -5.504 14.318 1.00 87.69 212 GLY A N 1
ATOM 1583 C CA . GLY A 1 212 ? 1.731 -4.753 14.236 1.00 87.69 212 GLY A CA 1
ATOM 1584 C C . GLY A 1 212 ? 2.803 -5.477 13.419 1.00 87.69 212 GLY A C 1
ATOM 1585 O O . GLY A 1 212 ? 3.451 -4.857 12.581 1.00 87.69 212 GLY A O 1
ATOM 1586 N N . SER A 1 213 ? 2.963 -6.793 13.591 1.00 89.69 213 SER A N 1
ATOM 1587 C CA . SER A 1 213 ? 3.948 -7.558 12.820 1.00 89.69 213 SER A CA 1
ATOM 1588 C C . SER A 1 213 ? 3.592 -7.627 11.334 1.00 89.69 213 SER A C 1
ATOM 1590 O O . SER A 1 213 ? 4.475 -7.440 10.500 1.00 89.69 213 SER A O 1
ATOM 1592 N N . THR A 1 214 ? 2.313 -7.801 10.977 1.00 92.06 214 THR A N 1
ATOM 1593 C CA . THR A 1 214 ? 1.895 -7.778 9.564 1.00 92.06 214 THR A CA 1
ATOM 1594 C C . THR A 1 214 ? 2.182 -6.436 8.884 1.00 92.06 214 THR A C 1
ATOM 1596 O O . THR A 1 214 ? 2.569 -6.413 7.718 1.00 92.06 214 THR A O 1
ATOM 1599 N N . GLU A 1 215 ? 2.048 -5.321 9.607 1.00 90.88 215 GLU A N 1
ATOM 1600 C CA . GLU A 1 215 ? 2.372 -3.981 9.103 1.00 90.88 215 GLU A CA 1
ATOM 1601 C C . GLU A 1 215 ? 3.878 -3.784 8.915 1.00 90.88 215 GLU A C 1
ATOM 1603 O O . GLU A 1 215 ? 4.299 -3.216 7.909 1.00 90.88 215 GLU A O 1
ATOM 1608 N N . VAL A 1 216 ? 4.698 -4.296 9.841 1.00 90.12 216 VAL A N 1
ATOM 1609 C CA . VAL A 1 216 ? 6.162 -4.297 9.696 1.00 90.12 216 VAL A CA 1
ATOM 1610 C C . VAL A 1 216 ? 6.573 -5.078 8.450 1.00 90.12 216 VAL A C 1
ATOM 1612 O O . VAL A 1 216 ? 7.324 -4.562 7.626 1.00 90.12 216 VAL A O 1
ATOM 1615 N N . VAL A 1 217 ? 6.047 -6.293 8.280 1.00 93.31 217 VAL A N 1
ATOM 1616 C CA . VAL A 1 217 ? 6.337 -7.143 7.115 1.00 93.31 217 VAL A CA 1
ATOM 1617 C C . VAL A 1 217 ? 5.939 -6.443 5.814 1.00 93.31 217 VAL A C 1
ATOM 1619 O O . VAL A 1 217 ? 6.722 -6.415 4.864 1.00 93.31 217 VAL A O 1
ATOM 1622 N N . MET A 1 218 ? 4.758 -5.819 5.788 1.00 93.19 218 MET A N 1
ATOM 1623 C CA . MET A 1 218 ? 4.281 -5.060 4.633 1.00 93.19 218 MET A CA 1
ATOM 1624 C C . MET A 1 218 ? 5.192 -3.870 4.310 1.00 93.19 218 MET A C 1
ATOM 1626 O O . MET A 1 218 ? 5.600 -3.715 3.162 1.00 93.19 218 MET A O 1
ATOM 1630 N N . GLY A 1 219 ? 5.587 -3.079 5.311 1.00 90.38 219 GLY A N 1
ATOM 1631 C CA . GLY A 1 219 ? 6.502 -1.948 5.127 1.00 90.38 219 GLY A CA 1
ATOM 1632 C C . GLY A 1 219 ? 7.904 -2.358 4.659 1.00 90.38 219 GLY A C 1
ATOM 1633 O O . GLY A 1 219 ? 8.485 -1.688 3.800 1.00 90.38 219 GLY A O 1
ATOM 1634 N N . ILE A 1 220 ? 8.433 -3.477 5.168 1.00 91.69 220 ILE A N 1
ATOM 1635 C CA . ILE A 1 220 ? 9.731 -4.021 4.741 1.00 91.69 220 ILE A CA 1
ATOM 1636 C C . ILE A 1 220 ? 9.668 -4.434 3.276 1.00 91.69 220 ILE A C 1
ATOM 1638 O O . ILE A 1 220 ? 10.512 -4.011 2.488 1.00 91.69 220 ILE A O 1
ATOM 1642 N N . GLY A 1 221 ? 8.674 -5.232 2.884 1.00 91.50 221 GLY A N 1
ATOM 1643 C CA . GLY A 1 221 ? 8.632 -5.685 1.501 1.00 91.50 221 GLY A CA 1
ATOM 1644 C C . GLY A 1 221 ? 8.241 -4.576 0.517 1.00 91.50 221 GLY A C 1
ATOM 1645 O O . GLY A 1 221 ? 8.765 -4.584 -0.590 1.00 91.50 221 GLY A O 1
ATOM 1646 N N . MET A 1 222 ? 7.460 -3.559 0.921 1.00 93.31 222 MET A N 1
ATOM 1647 C CA . MET A 1 222 ? 7.275 -2.332 0.118 1.00 93.31 222 MET A CA 1
ATOM 1648 C C . MET A 1 222 ? 8.611 -1.634 -0.147 1.00 93.31 222 MET A C 1
ATOM 1650 O O . MET A 1 222 ? 8.924 -1.314 -1.290 1.00 93.31 222 MET A O 1
ATOM 1654 N N . SER A 1 223 ? 9.425 -1.443 0.896 1.00 90.00 223 SER A N 1
ATOM 1655 C CA . SER A 1 223 ? 10.770 -0.863 0.759 1.00 90.00 223 SER A CA 1
ATOM 1656 C C . SER A 1 223 ? 11.649 -1.699 -0.170 1.00 90.00 223 SER A C 1
ATOM 1658 O O . SER A 1 223 ? 12.327 -1.156 -1.034 1.00 90.00 223 SER A O 1
ATOM 1660 N N . CYS A 1 224 ? 11.612 -3.024 -0.015 1.00 91.00 224 CYS A N 1
ATOM 1661 C CA . CYS A 1 224 ? 12.393 -3.948 -0.829 1.00 91.00 224 CYS A CA 1
ATOM 1662 C C . CYS A 1 224 ? 12.000 -3.871 -2.311 1.00 91.00 224 CYS A C 1
ATOM 1664 O O . CYS A 1 224 ? 12.880 -3.777 -3.160 1.00 91.00 224 CYS A O 1
ATOM 1666 N N . MET A 1 225 ? 10.702 -3.823 -2.625 1.00 90.44 225 MET A N 1
ATOM 1667 C CA . MET A 1 225 ? 10.233 -3.656 -4.003 1.00 90.44 225 MET A CA 1
ATOM 1668 C C . MET A 1 225 ? 10.656 -2.325 -4.610 1.00 90.44 225 MET A C 1
ATOM 1670 O O . MET A 1 225 ? 11.150 -2.314 -5.728 1.00 90.44 225 MET A O 1
ATOM 1674 N N . LEU A 1 226 ? 10.520 -1.218 -3.875 1.00 88.38 226 LEU A N 1
ATOM 1675 C CA . LEU A 1 226 ? 10.971 0.094 -4.354 1.00 88.38 226 LEU A CA 1
ATOM 1676 C C . LEU A 1 226 ? 12.467 0.098 -4.669 1.00 88.38 226 LEU A C 1
ATOM 1678 O O . LEU A 1 226 ? 12.872 0.663 -5.678 1.00 88.38 226 LEU A O 1
ATOM 1682 N N . LEU A 1 227 ? 13.278 -0.547 -3.825 1.00 88.44 227 LEU A N 1
ATOM 1683 C CA . LEU A 1 227 ? 14.718 -0.670 -4.046 1.00 88.44 227 LEU A CA 1
ATOM 1684 C C . LEU A 1 227 ? 15.055 -1.513 -5.279 1.00 88.44 227 LEU A C 1
ATOM 1686 O O . LEU A 1 227 ? 16.038 -1.214 -5.940 1.00 88.44 227 LEU A O 1
ATOM 1690 N N . MET A 1 228 ? 14.256 -2.533 -5.608 1.00 85.25 228 MET A N 1
ATOM 1691 C CA . MET A 1 228 ? 14.446 -3.321 -6.835 1.00 85.25 228 MET A CA 1
ATOM 1692 C C . MET A 1 228 ? 14.067 -2.560 -8.114 1.00 85.25 228 MET A C 1
ATOM 1694 O O . MET A 1 228 ? 14.373 -3.032 -9.205 1.00 85.25 228 MET A O 1
ATOM 1698 N N . MET A 1 229 ? 13.369 -1.427 -7.996 1.00 83.94 229 MET A N 1
ATOM 1699 C CA . MET A 1 229 ? 13.001 -0.573 -9.130 1.00 83.94 229 MET A CA 1
ATOM 1700 C C . MET A 1 229 ? 14.013 0.547 -9.410 1.00 83.94 229 MET A C 1
ATOM 1702 O O . MET A 1 229 ? 13.817 1.291 -10.371 1.00 83.94 229 MET A O 1
ATOM 1706 N N . LEU A 1 230 ? 15.034 0.700 -8.561 1.00 82.75 230 LEU A N 1
ATOM 1707 C CA . LEU A 1 230 ? 16.184 1.582 -8.790 1.00 82.75 230 LEU A CA 1
ATOM 1708 C C . LEU A 1 230 ? 17.234 0.867 -9.645 1.00 82.75 230 LEU A C 1
ATOM 1710 O O . LEU A 1 230 ? 17.832 1.560 -10.495 1.00 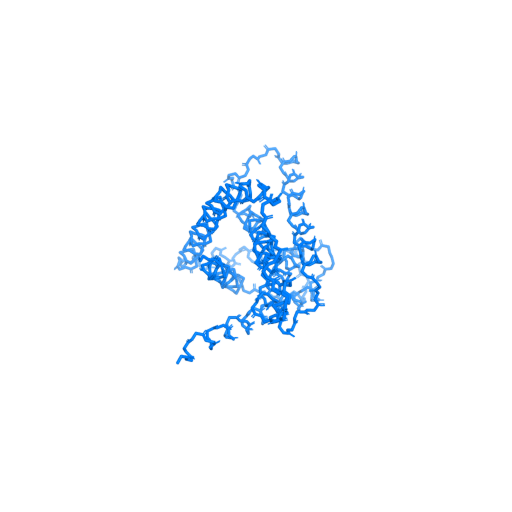82.75 230 LEU A O 1
#

Mean predicted aligned error: 9.79 Å

Nearest PDB structures (foldseek):
  2rld-assembly1_E  TM=3.883E-01  e=3.162E+00  Bacteroides thetaiotaomicron VPI-5482
  2rld-assembly1_B  TM=3.498E-01  e=7.046E+00  Bacteroides thetaiotaomicron VPI-5482

Foldseek 3Di:
DPPVLVVLVVLLVLLVVLLVVLVVVLVLDDPPDPVNLLSVLSNLLSVLLNCVSCVVPNPDDLVVNLVVLVVSLVVLVVVVVVCCVVPVDPPDPDPVSVSSVLSNLSSVLSNLLSVLVVVVVPPPPDPPPPVPDDDPDPDDDPVVPPVVVVVVVVVVVSVVVLVVLLVVLVVVLVVLVVVVPPPDPVVVVVVVVVPDPDDDPRDPPDDVVVVSVSSSSSSVSSSVSSVVSD

Sequence (230 aa):
MGGAEWVHWVFAGVFAALTIFYLIRIFISEPGTSARGVDVARGVMSLGMVAMMVPQIDLLPRVCWQLLFVMVAGYVTARLIRRWLRTGQLWLAKPSGHHELHLLIGGVAMVYMFAAMSGWQGTGAGVPLDPGAGFAQDMGDMSHGVDMAQTGASGFAFTVLTWLFVGYFLIFVVRLAARLAVPVNTLAGMAAGAALPGQGARGVVVSPHLLGSTEVVMGIGMSCMLLMML

Radius of gyration: 22.67 Å; Cα contacts (8 Å, |Δi|>4): 115; chains: 1; bounding box: 45×39×81 Å

pLDDT: mean 79.34, std 15.71, range [43.47, 96.38]

Solvent-accessible surface area (backbone atoms only — not comparable to full-atom values): 13546 Å² total; per-residue (Å²): 144,73,79,64,61,60,57,51,52,49,52,34,52,53,26,47,50,48,20,52,52,28,47,53,50,52,72,72,46,68,88,88,46,80,60,49,62,53,37,49,54,50,22,52,49,28,42,51,52,26,35,72,68,42,64,92,70,46,90,62,61,69,68,56,52,37,52,50,29,48,50,52,26,50,51,50,47,54,50,54,51,54,48,39,70,73,63,72,58,76,75,81,83,52,84,73,51,58,60,57,51,49,51,31,53,50,25,49,50,50,33,48,52,56,52,59,61,52,61,66,63,73,80,74,76,77,78,78,82,62,96,76,78,74,97,76,86,80,93,80,76,80,70,69,70,61,58,60,60,56,54,55,59,52,49,52,54,50,52,54,52,43,50,52,52,35,52,50,29,50,53,49,34,52,56,49,50,53,60,71,66,49,79,68,66,58,72,64,56,52,57,62,68,72,68,63,91,80,76,60,101,78,70,81,83,73,56,68,65,58,57,53,49,54,50,39,53,50,30,51,53,51,31,52,53,48,59,74,73,109

Secondary structure (DSSP, 8-state):
--TTHHHHHHHHHHHHHHHHHHHHHHHHSPTT-HHHHHHHHHHHHHHHHHHHH-GGG--S-HHHHHHHHHHHHHHHHHHHHHHHHHH---TTS-TTHHHHHHHHHHHHHHHHHHHHHHHTTTTTS-----TT--S---S--TTHHHHHHHHHHHHHHHHHHHHHHHHHHHHHHHHHHHHHHS---HHHHHHHHHT-TT--TT-----HHHHHHHHHHHHHHHHHHHHHT-